Protein AF-A9B3B7-F1 (afdb_monomer_lite)

Organism: Herpetosiphon aurantiacus (strain ATCC 23779 / DSM 785 / 114-95) (NCBI:txid316274)

Sequence (199 aa):
MQYNRIEADLREDAWYFGFYLGNSTLLAFYHDADIFDEDYAEFLLANRHVFAASFAVFSNNCLTPHPSDQSALTRAATWVAQSMLPTVACNYPIEPWELAPASQDRTFNAAFQHFGQALALGTLPTQIIQNHDYFPHVFNGGSFLEQVIMVFVNNLLVDADGLVVNEQAALERATWCLLRWIDRSVVLDPPITPWEINC

Foldseek 3Di:
DDWDAPDPVVLVLLLVLLLCLLQLNLLVLPDPSVVPPDSLLVVCLVVLVLQLQLLLLLLLCVVPPDPVNDHSSSRSSQSSVCVVPVPDDDPDHDDVNSSDADPDPQAPSNLSSVLSNCLSVVNQPCVLLVPPPLNVVSNVPSLQSSQLSLQLRRPFIADPVRGTDPSNVSSNRSSNSSSCVVDVPDDDVVDDDPNSRDD

pLDDT: mean 90.86, std 7.15, range [61.22, 98.06]

Radius of gyration: 16.38 Å; chains: 1; bounding box: 51×26×48 Å

Secondary structure (DSSP, 8-state):
---EEPPHHHHHHHHHHHHHHHTT-GGGGSTTGGG--S-HHHHHHH-HHHHHHHHHHHHHHHHS--TT---HHHHHHHHHHHHH-TTS--SSPPPTTTSSPPSSTTSHHHHHHHHHHHHHHT-S-HHHHTT---GGGTTSSTHHHHHHHHHHHHH-EE-TTS-BS-HHHHHHHHHHHHHHHH-TT---SSPPPHHHH--

InterPro domains:
  IPR056094 Domain of unknown function DUF7677 [PF24725] (107-198)

Structure (mmCIF, N/CA/C/O backbone):
data_AF-A9B3B7-F1
#
_entry.id   AF-A9B3B7-F1
#
loop_
_atom_site.group_PDB
_atom_site.id
_atom_site.type_symbol
_atom_site.label_atom_id
_atom_site.label_alt_id
_atom_site.label_comp_id
_atom_site.label_asym_id
_atom_site.label_entity_id
_atom_site.label_seq_id
_atom_site.pdbx_PDB_ins_code
_atom_site.Cartn_x
_atom_site.Cartn_y
_atom_site.Cartn_z
_atom_site.occupancy
_atom_site.B_iso_or_equiv
_atom_site.auth_seq_id
_atom_site.auth_comp_id
_atom_site.auth_asym_id
_atom_site.auth_atom_id
_atom_site.pdbx_PDB_model_num
ATOM 1 N N . MET A 1 1 ? -28.364 -0.116 6.370 1.00 65.00 1 MET A N 1
ATOM 2 C CA . MET A 1 1 ? -27.521 -0.266 5.170 1.00 65.00 1 MET A CA 1
ATOM 3 C C . MET A 1 1 ? -26.556 -1.399 5.474 1.00 65.00 1 MET A C 1
ATOM 5 O O . MET A 1 1 ? -25.987 -1.383 6.558 1.00 65.00 1 MET A O 1
ATOM 9 N N . GLN A 1 2 ? -26.511 -2.438 4.641 1.00 75.94 2 GLN A N 1
ATOM 10 C CA . GLN A 1 2 ? -25.607 -3.573 4.839 1.00 75.94 2 GLN A CA 1
ATOM 11 C C . GLN A 1 2 ? -24.261 -3.201 4.219 1.00 75.94 2 GLN A C 1
ATOM 13 O O . GLN A 1 2 ? -24.235 -2.778 3.067 1.00 75.94 2 GLN A O 1
ATOM 18 N N . TYR A 1 3 ? -23.187 -3.302 4.995 1.00 86.81 3 TYR A N 1
ATOM 19 C CA . TYR A 1 3 ? -21.828 -3.073 4.514 1.00 86.81 3 TYR A CA 1
ATOM 20 C C . TYR A 1 3 ? -21.129 -4.413 4.348 1.00 86.81 3 TYR A C 1
ATOM 22 O O . TYR A 1 3 ? -21.297 -5.305 5.185 1.00 86.81 3 TYR A O 1
ATOM 30 N N . ASN A 1 4 ? -20.350 -4.534 3.281 1.00 90.50 4 ASN A N 1
ATOM 31 C CA . ASN A 1 4 ? -19.556 -5.717 2.994 1.00 90.50 4 ASN A CA 1
ATOM 32 C C . ASN A 1 4 ? -18.078 -5.437 3.278 1.00 90.50 4 ASN A C 1
ATOM 34 O O . ASN A 1 4 ? -17.653 -4.287 3.392 1.00 90.50 4 ASN A O 1
ATOM 38 N N . ARG A 1 5 ? -17.297 -6.507 3.412 1.00 92.38 5 ARG A N 1
ATOM 39 C CA . ARG A 1 5 ? -15.833 -6.431 3.431 1.00 92.38 5 ARG A CA 1
ATOM 40 C C . ARG A 1 5 ? -15.303 -6.443 2.000 1.00 92.38 5 ARG A C 1
ATOM 42 O O . ARG A 1 5 ? -16.011 -6.875 1.092 1.00 92.38 5 ARG A O 1
ATOM 49 N N . ILE A 1 6 ? -14.053 -6.019 1.835 1.00 93.31 6 ILE A N 1
ATOM 50 C CA . ILE A 1 6 ? -13.297 -6.224 0.594 1.00 93.31 6 ILE A CA 1
ATOM 51 C C . ILE A 1 6 ? -13.262 -7.721 0.246 1.00 93.31 6 ILE A C 1
ATOM 53 O O . ILE A 1 6 ? -13.173 -8.573 1.140 1.00 93.31 6 ILE A O 1
ATOM 57 N N . GLU A 1 7 ? -13.354 -8.025 -1.049 1.00 92.62 7 GLU A N 1
ATOM 58 C CA . GLU A 1 7 ? -13.295 -9.386 -1.590 1.00 92.62 7 GLU A CA 1
ATOM 59 C C . GLU A 1 7 ? -12.048 -10.128 -1.103 1.00 92.62 7 GLU A C 1
ATOM 61 O O . GLU A 1 7 ? -10.980 -9.534 -0.980 1.00 92.62 7 GLU A O 1
ATOM 66 N N . ALA A 1 8 ? -12.183 -11.421 -0.794 1.00 92.19 8 ALA A N 1
ATOM 67 C CA . ALA A 1 8 ? -11.109 -12.199 -0.176 1.00 92.19 8 ALA A CA 1
ATOM 68 C C . ALA A 1 8 ? -9.816 -12.183 -1.005 1.00 92.19 8 ALA A C 1
ATOM 70 O O . ALA A 1 8 ? -8.765 -11.909 -0.435 1.00 92.19 8 ALA A O 1
ATOM 71 N N . ASP A 1 9 ? -9.923 -12.358 -2.320 1.00 92.94 9 ASP A N 1
ATOM 72 C CA . ASP A 1 9 ? -8.783 -12.394 -3.241 1.00 92.94 9 ASP A CA 1
ATOM 73 C C . ASP A 1 9 ? -7.992 -11.073 -3.217 1.00 92.94 9 ASP A C 1
ATOM 75 O O . ASP A 1 9 ? -6.771 -11.078 -3.107 1.00 92.94 9 ASP A O 1
ATOM 79 N N . LEU A 1 10 ? -8.673 -9.919 -3.185 1.00 92.81 10 LEU A N 1
ATOM 80 C CA . LEU A 1 10 ? -8.007 -8.613 -3.064 1.00 92.81 10 LEU A CA 1
ATOM 81 C C . LEU A 1 10 ? -7.320 -8.418 -1.706 1.00 92.81 10 LEU A C 1
ATOM 83 O O . LEU A 1 10 ? -6.298 -7.735 -1.618 1.00 92.81 10 LEU A O 1
ATOM 87 N N . ARG A 1 11 ? -7.880 -8.990 -0.631 1.00 94.62 11 ARG A N 1
ATOM 88 C CA . ARG A 1 11 ? -7.241 -8.962 0.695 1.00 94.62 11 ARG A CA 1
ATOM 89 C C . ARG A 1 11 ? -5.984 -9.831 0.705 1.00 94.62 11 ARG A C 1
ATOM 91 O O . ARG A 1 11 ? -4.979 -9.408 1.270 1.00 94.62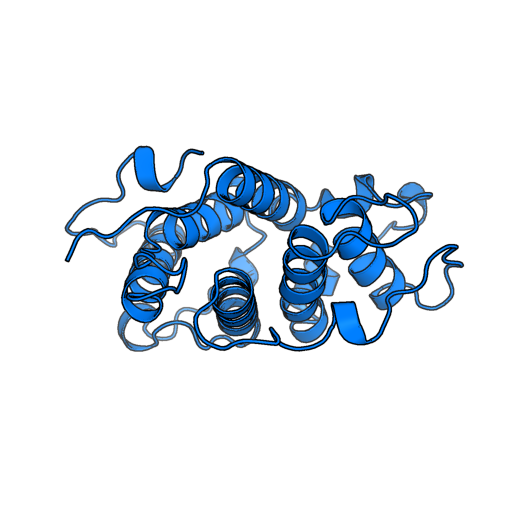 11 ARG A O 1
ATOM 98 N N . GLU A 1 12 ? -6.032 -10.987 0.049 1.00 95.06 12 GLU A N 1
ATOM 99 C CA . GLU A 1 12 ? -4.899 -11.901 -0.113 1.00 95.06 12 GLU A CA 1
ATOM 100 C C . GLU A 1 12 ? -3.784 -11.284 -0.966 1.00 95.06 12 GLU A C 1
ATOM 102 O O . GLU A 1 12 ? -2.619 -11.293 -0.571 1.00 95.06 12 GLU A O 1
ATOM 107 N N . ASP A 1 13 ? -4.129 -10.648 -2.083 1.00 95.38 13 ASP A N 1
ATOM 108 C CA . ASP A 1 13 ? -3.161 -9.941 -2.919 1.00 95.38 13 ASP A CA 1
ATOM 109 C C . ASP A 1 13 ? -2.470 -8.809 -2.142 1.00 95.38 13 ASP A C 1
ATOM 111 O O . ASP A 1 13 ? -1.243 -8.672 -2.177 1.00 95.38 13 ASP A O 1
ATOM 115 N N . ALA A 1 14 ? -3.241 -7.996 -1.408 1.00 95.94 14 ALA A N 1
ATOM 116 C CA . ALA A 1 14 ? -2.695 -6.914 -0.590 1.00 95.94 14 ALA A CA 1
ATOM 117 C C . ALA A 1 14 ? -1.799 -7.440 0.541 1.00 95.94 14 ALA A C 1
ATOM 119 O O . ALA A 1 14 ? -0.777 -6.821 0.858 1.00 95.94 14 ALA A O 1
ATOM 120 N N . TRP A 1 15 ? -2.158 -8.590 1.120 1.00 95.06 15 TRP A N 1
ATOM 121 C CA . TRP A 1 15 ? -1.341 -9.299 2.098 1.00 95.06 15 TRP A CA 1
ATOM 122 C C . TRP A 1 15 ? 0.014 -9.693 1.510 1.00 95.06 15 TRP A C 1
ATOM 124 O O . TRP A 1 15 ? 1.049 -9.298 2.049 1.00 95.06 15 TRP A O 1
ATOM 134 N N . TYR A 1 16 ? 0.020 -10.401 0.373 1.00 95.19 16 TYR A N 1
ATOM 135 C CA . TYR A 1 16 ? 1.249 -10.805 -0.310 1.00 95.19 16 TYR A CA 1
ATOM 136 C C . TYR A 1 16 ? 2.109 -9.600 -0.682 1.00 95.19 16 TYR A C 1
ATOM 138 O O . TYR A 1 16 ? 3.321 -9.615 -0.466 1.00 95.19 16 TYR A O 1
ATOM 146 N N . PHE A 1 17 ? 1.498 -8.530 -1.190 1.00 96.31 17 PHE A N 1
ATOM 147 C CA . PHE A 1 17 ? 2.212 -7.292 -1.482 1.00 96.31 17 PHE A CA 1
ATOM 148 C C . PHE A 1 17 ? 2.889 -6.716 -0.239 1.00 96.31 17 PHE A C 1
ATOM 150 O O . PHE A 1 17 ? 4.087 -6.436 -0.276 1.00 96.31 17 PHE A O 1
ATOM 157 N N . GLY A 1 18 ? 2.160 -6.601 0.874 1.00 94.50 18 GLY A N 1
ATOM 158 C CA . GLY A 1 18 ? 2.710 -6.136 2.143 1.00 94.50 18 GLY A CA 1
ATOM 159 C C . GLY A 1 18 ? 3.832 -7.024 2.676 1.00 94.50 18 GLY A C 1
ATOM 160 O O . GLY A 1 18 ? 4.861 -6.506 3.113 1.00 94.50 18 GLY A O 1
ATOM 161 N N . PHE A 1 19 ? 3.665 -8.345 2.579 1.00 93.19 19 PHE A N 1
ATOM 162 C CA . PHE A 1 19 ? 4.673 -9.332 2.952 1.00 93.19 19 PHE A CA 1
ATOM 163 C C . PHE A 1 19 ? 5.957 -9.144 2.138 1.00 93.19 19 PHE A C 1
ATOM 165 O O . PHE A 1 19 ? 7.025 -8.944 2.717 1.00 93.19 19 PHE A O 1
ATOM 172 N N . TYR A 1 20 ? 5.875 -9.167 0.807 1.00 93.81 20 TYR A N 1
ATOM 173 C CA . TYR A 1 20 ? 7.062 -9.095 -0.045 1.00 93.81 20 TYR A CA 1
ATOM 174 C C . TYR A 1 20 ? 7.738 -7.728 0.018 1.00 93.81 20 TYR A C 1
ATOM 176 O O . TYR A 1 20 ? 8.965 -7.657 0.103 1.00 93.81 20 TYR A O 1
ATOM 184 N N . LEU A 1 21 ? 6.953 -6.646 0.029 1.00 93.56 21 LEU A N 1
ATOM 185 C CA . LEU A 1 21 ? 7.475 -5.293 0.176 1.00 93.56 21 LEU A CA 1
ATOM 186 C C . LEU A 1 21 ? 8.189 -5.136 1.524 1.00 93.56 21 LEU A C 1
ATOM 188 O O . LEU A 1 21 ? 9.352 -4.747 1.538 1.00 93.56 21 LEU A O 1
ATOM 192 N N . GLY A 1 22 ? 7.521 -5.480 2.629 1.00 90.94 22 GLY A N 1
ATOM 193 C CA . GLY A 1 22 ? 8.024 -5.288 3.991 1.00 90.94 22 GLY A CA 1
ATOM 194 C C . GLY A 1 22 ? 9.187 -6.203 4.379 1.00 90.94 22 GLY A C 1
ATOM 195 O O . GLY A 1 22 ? 10.020 -5.801 5.186 1.00 90.94 22 GLY A O 1
ATOM 196 N N . ASN A 1 23 ? 9.274 -7.412 3.813 1.00 89.06 23 ASN A N 1
ATOM 197 C CA . ASN A 1 23 ? 10.374 -8.357 4.064 1.00 89.06 23 ASN A CA 1
ATOM 198 C C . ASN A 1 23 ? 11.585 -8.152 3.143 1.00 89.06 23 ASN A C 1
ATOM 200 O O . ASN A 1 23 ? 12.448 -9.024 3.096 1.00 89.06 23 ASN A O 1
ATOM 204 N N . SER A 1 24 ? 11.652 -7.059 2.381 1.00 89.38 24 SER A N 1
ATOM 205 C CA . SER A 1 24 ? 12.739 -6.829 1.420 1.00 89.38 24 SER A CA 1
ATOM 206 C C . SER A 1 24 ? 12.891 -7.969 0.395 1.00 89.38 24 SER A C 1
ATOM 208 O O . SER A 1 24 ? 13.998 -8.324 0.001 1.00 89.38 24 SER A O 1
ATOM 210 N N . THR A 1 25 ? 11.781 -8.571 -0.050 1.00 90.75 25 THR A N 1
ATOM 211 C CA . THR A 1 25 ? 11.776 -9.712 -0.991 1.00 90.75 25 THR A CA 1
ATOM 212 C C . THR A 1 25 ? 10.968 -9.466 -2.266 1.00 90.75 25 THR A C 1
ATOM 214 O O . THR A 1 25 ? 10.888 -10.347 -3.118 1.00 90.75 25 THR A O 1
ATOM 217 N N . LEU A 1 26 ? 10.414 -8.266 -2.465 1.00 92.44 26 LEU A N 1
ATOM 218 C CA . LEU A 1 26 ? 9.635 -7.918 -3.659 1.00 92.44 26 LEU A CA 1
ATOM 219 C C . LEU A 1 26 ? 10.443 -8.062 -4.956 1.00 92.44 26 LEU A C 1
ATOM 221 O O . LEU A 1 26 ? 9.911 -8.523 -5.963 1.00 92.44 26 LEU A O 1
ATOM 225 N N . LEU A 1 27 ? 11.735 -7.728 -4.939 1.00 91.44 27 LEU A N 1
ATOM 226 C CA . LEU A 1 27 ? 12.587 -7.863 -6.123 1.00 91.44 27 LEU A CA 1
ATOM 227 C C . LEU A 1 27 ? 12.863 -9.318 -6.527 1.00 91.44 27 LEU A C 1
ATOM 229 O O . LEU A 1 27 ? 13.303 -9.538 -7.648 1.00 91.44 27 LEU A O 1
ATOM 233 N N . ALA A 1 28 ? 12.507 -10.319 -5.708 1.00 87.69 28 ALA A N 1
ATOM 234 C CA . ALA A 1 28 ? 12.557 -11.726 -6.119 1.00 87.69 28 ALA A CA 1
ATOM 235 C C . ALA A 1 28 ? 11.621 -12.040 -7.306 1.00 87.69 28 ALA A C 1
ATOM 237 O O . ALA A 1 28 ? 11.792 -13.053 -7.980 1.00 87.69 28 ALA A O 1
ATOM 238 N N . PHE A 1 29 ? 10.644 -11.168 -7.581 1.00 84.19 29 PHE A N 1
ATOM 239 C CA . PHE A 1 29 ? 9.765 -11.259 -8.750 1.00 84.19 29 PHE A CA 1
ATOM 240 C C . PHE A 1 29 ? 10.323 -10.569 -9.999 1.00 84.19 29 PHE A C 1
ATOM 242 O O . PHE A 1 29 ? 9.678 -10.606 -11.049 1.00 84.19 29 PHE A O 1
ATOM 249 N N . TYR A 1 30 ? 11.485 -9.921 -9.902 1.00 82.44 30 TYR A N 1
ATOM 250 C CA . TYR A 1 30 ? 12.143 -9.294 -11.036 1.00 82.44 30 TYR A CA 1
ATOM 251 C C . TYR A 1 30 ? 13.045 -10.298 -11.761 1.00 82.44 30 TYR A C 1
ATOM 253 O O . TYR A 1 30 ? 13.826 -11.024 -11.144 1.00 82.44 30 TYR A O 1
ATOM 261 N N . HIS A 1 31 ? 12.937 -10.337 -13.090 1.00 71.56 31 HIS A N 1
ATOM 262 C CA . HIS A 1 31 ? 13.828 -11.125 -13.935 1.00 71.56 31 HIS A CA 1
ATOM 263 C C . HIS A 1 31 ? 15.217 -10.484 -13.840 1.00 71.56 31 HIS A C 1
ATOM 265 O O . HIS A 1 31 ? 15.387 -9.383 -14.342 1.00 71.56 31 HIS A O 1
ATOM 271 N N . ASP A 1 32 ? 16.163 -11.147 -13.171 1.00 76.69 32 ASP A N 1
ATOM 272 C CA . ASP A 1 32 ? 17.518 -10.663 -12.832 1.00 76.69 32 ASP A CA 1
ATOM 273 C C . ASP A 1 32 ? 17.647 -9.992 -11.450 1.00 76.69 32 ASP A C 1
ATOM 275 O O . ASP A 1 32 ? 18.441 -9.076 -11.273 1.00 76.69 32 ASP A O 1
ATOM 279 N N . ALA A 1 33 ? 16.910 -10.467 -10.438 1.00 75.50 33 ALA A N 1
ATOM 280 C CA . ALA A 1 33 ? 17.030 -10.002 -9.048 1.00 75.50 33 ALA A CA 1
ATOM 281 C C . ALA A 1 33 ? 18.481 -9.949 -8.509 1.00 75.50 33 ALA A C 1
ATOM 283 O O . ALA A 1 33 ? 18.801 -9.077 -7.706 1.00 75.50 33 ALA A O 1
ATOM 284 N N . ASP A 1 34 ? 19.365 -10.830 -8.992 1.00 79.12 34 ASP A N 1
ATOM 285 C CA . ASP A 1 34 ? 20.774 -10.918 -8.580 1.00 79.12 34 ASP A CA 1
ATOM 286 C C . ASP A 1 34 ? 21.610 -9.671 -8.930 1.00 79.12 34 ASP A C 1
ATOM 288 O O . ASP A 1 34 ? 22.723 -9.528 -8.436 1.00 79.12 34 ASP A O 1
ATOM 292 N N . ILE A 1 35 ? 21.115 -8.768 -9.788 1.00 80.62 35 ILE A N 1
ATOM 293 C CA . ILE A 1 35 ? 21.820 -7.514 -10.116 1.00 80.62 35 ILE A CA 1
ATOM 294 C C . ILE A 1 35 ? 21.670 -6.449 -9.024 1.00 80.62 35 ILE A C 1
ATOM 296 O O . ILE A 1 35 ? 22.376 -5.440 -9.046 1.00 80.62 35 ILE A O 1
ATOM 300 N N . PHE A 1 36 ? 20.724 -6.640 -8.103 1.00 79.75 36 PHE A N 1
ATOM 301 C CA . PHE A 1 36 ? 20.484 -5.731 -6.99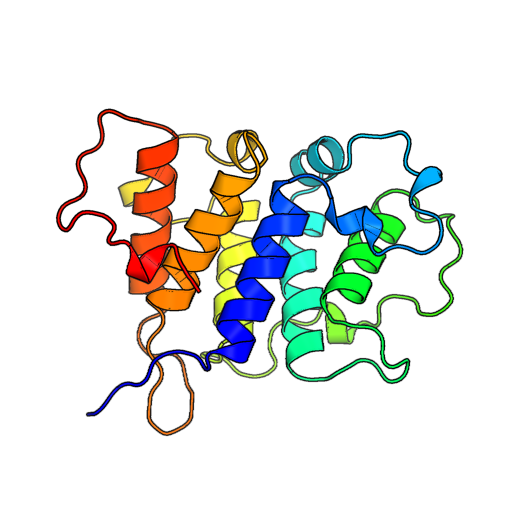3 1.00 79.75 36 PHE A CA 1
ATOM 302 C C . PHE A 1 36 ? 21.313 -6.192 -5.791 1.00 79.75 36 PHE A C 1
ATOM 304 O O . PHE A 1 36 ? 20.837 -6.927 -4.933 1.00 79.75 36 PHE A O 1
ATOM 311 N N . ASP A 1 37 ? 22.567 -5.738 -5.742 1.00 61.22 37 ASP A N 1
ATOM 312 C CA . ASP A 1 37 ? 23.462 -5.920 -4.586 1.00 61.22 37 ASP A CA 1
ATOM 313 C C . ASP A 1 37 ? 23.073 -5.018 -3.391 1.00 61.22 37 ASP A C 1
ATOM 315 O O . ASP A 1 37 ? 23.553 -5.213 -2.272 1.00 61.22 37 ASP A O 1
ATOM 319 N N . GLU A 1 38 ? 22.232 -4.004 -3.625 1.00 64.81 38 GLU A N 1
ATOM 320 C CA . GLU A 1 38 ? 21.789 -3.031 -2.623 1.00 64.81 38 GLU A CA 1
ATOM 321 C C . GLU A 1 38 ? 20.510 -3.481 -1.907 1.00 64.81 38 GLU A C 1
ATOM 323 O O . GLU A 1 38 ? 19.587 -4.023 -2.520 1.00 64.81 38 GLU A O 1
ATOM 328 N N . ASP A 1 39 ? 20.417 -3.182 -0.608 1.00 80.62 39 ASP A N 1
ATOM 329 C CA . ASP A 1 39 ? 19.175 -3.348 0.143 1.00 80.62 39 ASP A CA 1
ATOM 330 C C . ASP A 1 39 ? 18.135 -2.347 -0.377 1.00 80.62 39 ASP A C 1
ATOM 332 O O . ASP A 1 39 ? 18.159 -1.153 -0.057 1.00 80.62 39 ASP A O 1
ATOM 336 N N . TYR A 1 40 ? 17.199 -2.824 -1.202 1.00 88.19 40 TYR A N 1
ATOM 337 C CA . TYR A 1 40 ? 16.175 -1.948 -1.758 1.00 88.19 40 TYR A CA 1
ATOM 338 C C . TYR A 1 40 ? 15.284 -1.321 -0.676 1.00 88.19 40 TYR A C 1
ATOM 340 O O . TYR A 1 40 ? 14.644 -0.306 -0.952 1.00 88.19 40 TYR A O 1
ATOM 348 N N . ALA A 1 41 ? 15.238 -1.858 0.551 1.00 90.00 41 ALA A N 1
ATOM 349 C CA . ALA A 1 41 ? 14.543 -1.189 1.645 1.00 90.00 41 ALA A CA 1
ATOM 350 C C . ALA A 1 41 ? 15.211 0.140 2.006 1.00 90.00 41 ALA A C 1
ATOM 352 O O . ALA A 1 41 ? 14.504 1.135 2.164 1.00 90.00 41 ALA A O 1
ATOM 353 N N . GLU A 1 42 ? 16.546 0.211 2.059 1.00 91.31 42 GLU A N 1
ATOM 354 C CA . GLU A 1 42 ? 17.257 1.483 2.258 1.00 91.31 42 GLU A CA 1
ATOM 355 C C . GLU A 1 42 ? 16.951 2.461 1.121 1.00 91.31 42 GLU A C 1
ATOM 357 O O . GLU A 1 42 ? 16.653 3.637 1.362 1.00 91.31 42 GLU A O 1
ATOM 362 N N . PHE A 1 43 ? 16.928 1.962 -0.118 1.00 93.31 43 PHE A N 1
ATOM 363 C CA . PHE A 1 43 ? 16.531 2.763 -1.270 1.00 93.31 43 PHE A CA 1
ATOM 364 C C . PHE A 1 43 ? 15.099 3.299 -1.132 1.00 93.31 43 PHE A C 1
ATOM 366 O O . PHE A 1 43 ? 14.875 4.492 -1.339 1.00 93.31 43 PHE A O 1
ATOM 373 N N . LEU A 1 44 ? 14.125 2.466 -0.759 1.00 94.31 44 LEU A N 1
ATOM 374 C CA . LEU A 1 44 ? 12.731 2.883 -0.580 1.00 94.31 44 LEU A CA 1
ATOM 375 C C . LEU A 1 44 ? 12.554 3.844 0.601 1.00 94.31 44 LEU A C 1
ATOM 377 O O . LEU A 1 44 ? 11.747 4.774 0.513 1.00 94.31 44 LEU A O 1
ATOM 381 N N . LEU A 1 45 ? 13.332 3.675 1.674 1.00 92.44 45 LEU A N 1
ATOM 382 C CA . LEU A 1 45 ? 13.373 4.606 2.801 1.00 92.44 45 LEU A CA 1
ATOM 383 C C . LEU A 1 45 ? 13.870 5.993 2.371 1.00 92.44 45 LEU A C 1
ATOM 385 O O . LEU A 1 45 ? 13.299 7.011 2.776 1.00 92.44 45 LEU A O 1
ATOM 389 N N . ALA A 1 46 ? 14.893 6.039 1.514 1.00 94.31 46 ALA A N 1
ATOM 390 C CA . ALA A 1 46 ? 15.416 7.274 0.933 1.00 94.31 46 ALA A CA 1
ATOM 391 C C . ALA A 1 46 ? 14.495 7.862 -0.156 1.00 94.31 46 ALA A C 1
ATOM 393 O O . ALA A 1 46 ? 14.458 9.078 -0.351 1.00 94.31 46 ALA A O 1
ATOM 394 N N . ASN A 1 47 ? 13.707 7.021 -0.835 1.00 95.94 47 ASN A N 1
ATOM 395 C CA . ASN A 1 47 ? 12.878 7.382 -1.985 1.00 95.94 47 ASN A CA 1
ATOM 396 C C . ASN A 1 47 ? 11.387 7.124 -1.723 1.00 95.94 47 ASN A C 1
ATOM 398 O O . ASN A 1 47 ? 10.726 6.357 -2.423 1.00 95.94 47 ASN A O 1
ATOM 402 N N . ARG A 1 48 ? 10.825 7.850 -0.748 1.00 95.44 48 ARG A N 1
ATOM 403 C CA . ARG A 1 48 ? 9.403 7.784 -0.340 1.00 95.44 48 ARG A CA 1
ATOM 404 C C . ARG A 1 48 ? 8.406 7.845 -1.503 1.00 95.44 48 ARG A C 1
ATOM 406 O O . ARG A 1 48 ? 7.366 7.198 -1.457 1.00 95.44 48 ARG A O 1
ATOM 413 N N . HIS A 1 49 ? 8.712 8.599 -2.556 1.00 96.25 49 HIS A N 1
ATOM 414 C CA . HIS A 1 49 ? 7.858 8.677 -3.743 1.00 96.25 49 HIS A CA 1
ATOM 415 C C . HIS A 1 49 ? 7.811 7.353 -4.526 1.00 96.25 49 HIS A C 1
ATOM 417 O O . HIS A 1 49 ? 6.742 6.983 -5.003 1.00 96.25 49 HIS A O 1
ATOM 423 N N . VAL A 1 50 ? 8.922 6.607 -4.608 1.00 97.06 50 VAL A N 1
ATOM 424 C CA . VAL A 1 50 ? 8.957 5.264 -5.212 1.00 97.06 50 VAL A CA 1
ATOM 425 C C . VAL A 1 50 ? 8.152 4.290 -4.360 1.00 97.06 50 VAL A C 1
ATOM 427 O O . VAL A 1 50 ? 7.338 3.545 -4.906 1.00 97.06 50 VAL A O 1
ATOM 430 N N . PHE A 1 51 ? 8.317 4.349 -3.032 1.00 96.75 51 PHE A N 1
ATOM 431 C CA . PHE A 1 51 ? 7.518 3.559 -2.092 1.00 96.75 51 PHE A CA 1
ATOM 432 C C . PHE A 1 51 ? 6.020 3.814 -2.297 1.00 96.75 51 PHE A C 1
ATOM 434 O O . PHE A 1 51 ? 5.274 2.871 -2.542 1.00 96.75 51 PHE A O 1
ATOM 441 N N . ALA A 1 52 ? 5.581 5.076 -2.285 1.00 97.00 52 ALA A N 1
ATOM 442 C CA . ALA A 1 52 ? 4.179 5.431 -2.504 1.00 97.00 52 ALA A CA 1
ATOM 443 C C . ALA A 1 52 ? 3.661 4.945 -3.868 1.00 97.00 52 ALA A C 1
ATOM 445 O O . ALA A 1 52 ? 2.590 4.349 -3.953 1.00 97.00 52 ALA A O 1
ATOM 446 N N . ALA A 1 53 ? 4.433 5.161 -4.936 1.00 97.62 53 ALA A N 1
ATOM 447 C CA . ALA A 1 53 ? 4.057 4.761 -6.287 1.00 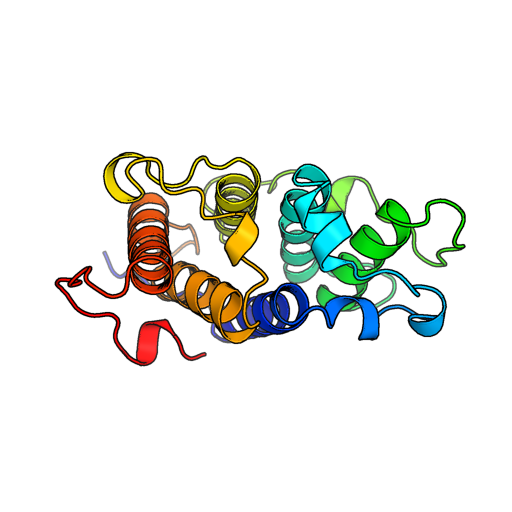97.62 53 ALA A CA 1
ATOM 448 C C . ALA A 1 53 ? 3.962 3.235 -6.461 1.00 97.62 53 ALA A C 1
ATOM 450 O O . ALA A 1 53 ? 3.172 2.774 -7.280 1.00 97.62 53 ALA A O 1
ATOM 451 N N . SER A 1 54 ? 4.673 2.438 -5.652 1.00 97.50 54 SER A N 1
ATOM 452 C CA . SER A 1 54 ? 4.541 0.975 -5.685 1.00 97.50 54 SER A CA 1
ATOM 453 C C . SER A 1 54 ? 3.124 0.500 -5.330 1.00 97.50 54 SER A C 1
ATOM 455 O O . SER A 1 54 ? 2.639 -0.451 -5.938 1.00 97.50 54 SER A O 1
ATOM 457 N N . PHE A 1 55 ? 2.414 1.209 -4.439 1.00 97.88 55 PHE A N 1
ATOM 458 C CA . PHE A 1 55 ? 1.007 0.931 -4.122 1.00 97.88 55 PHE A CA 1
ATOM 459 C C . PHE A 1 55 ? 0.088 1.248 -5.307 1.00 97.88 55 PHE A C 1
ATOM 461 O O . PHE A 1 55 ? -0.883 0.526 -5.540 1.00 97.88 55 PHE A O 1
ATOM 468 N N . ALA A 1 56 ? 0.385 2.306 -6.070 1.00 97.25 56 ALA A N 1
ATOM 469 C CA . ALA A 1 56 ? -0.362 2.646 -7.281 1.00 97.25 56 ALA A CA 1
ATOM 470 C C . ALA A 1 56 ? -0.180 1.578 -8.357 1.00 97.25 56 ALA A C 1
ATOM 472 O O . ALA A 1 56 ? -1.170 1.000 -8.801 1.00 97.25 56 ALA A O 1
ATOM 473 N N . VAL A 1 57 ? 1.072 1.232 -8.669 1.00 97.56 57 VAL A N 1
ATOM 474 C CA . VAL A 1 57 ? 1.394 0.199 -9.662 1.00 97.56 57 VAL A CA 1
ATOM 475 C C . VAL A 1 57 ? 0.742 -1.125 -9.288 1.00 97.56 57 VAL A C 1
ATOM 477 O O . VAL A 1 57 ? 0.064 -1.724 -10.119 1.00 97.56 57 VAL A O 1
ATOM 480 N N . PHE A 1 58 ? 0.883 -1.557 -8.035 1.00 97.75 58 PHE A N 1
ATOM 481 C CA . PHE A 1 58 ? 0.257 -2.781 -7.550 1.00 97.75 58 PHE A CA 1
ATOM 482 C C . PHE A 1 58 ? -1.274 -2.744 -7.701 1.00 97.75 58 PHE A C 1
ATOM 484 O O . PHE A 1 58 ? -1.853 -3.567 -8.405 1.00 97.75 58 PHE A O 1
ATOM 491 N N . SER A 1 59 ? -1.939 -1.759 -7.091 1.00 96.06 59 SER A N 1
ATOM 492 C CA . SER A 1 59 ? -3.408 -1.724 -7.038 1.00 96.06 59 SER A CA 1
ATOM 493 C C . SER A 1 59 ? -4.067 -1.517 -8.403 1.00 96.06 59 SER A C 1
ATOM 495 O O . SER A 1 59 ? -5.120 -2.098 -8.667 1.00 96.06 59 SER A O 1
ATOM 497 N N . ASN A 1 60 ? -3.452 -0.731 -9.291 1.00 95.50 60 ASN A N 1
ATOM 498 C CA . ASN A 1 60 ? -3.951 -0.544 -10.650 1.00 95.50 60 ASN A CA 1
ATOM 499 C C . ASN A 1 60 ? -3.849 -1.842 -11.463 1.00 95.50 60 ASN A C 1
ATOM 501 O O . ASN A 1 60 ? -4.772 -2.149 -12.215 1.00 95.50 60 ASN A O 1
ATOM 505 N N . ASN A 1 61 ? -2.795 -2.641 -11.262 1.00 95.50 61 ASN A N 1
ATOM 506 C CA . ASN A 1 61 ? -2.635 -3.930 -11.938 1.00 95.50 61 ASN A CA 1
ATOM 507 C C . ASN A 1 61 ? -3.504 -5.056 -11.361 1.00 95.50 61 ASN A C 1
ATOM 509 O O . ASN A 1 61 ? -3.837 -5.981 -12.096 1.00 95.50 61 ASN A O 1
ATOM 513 N N . CYS A 1 62 ? -3.915 -4.984 -10.090 1.00 93.06 62 CYS A N 1
ATOM 514 C CA . CYS A 1 62 ? -4.957 -5.877 -9.567 1.00 93.06 62 CYS A CA 1
ATOM 515 C C . CYS A 1 62 ? -6.301 -5.644 -10.277 1.00 93.06 62 CYS A C 1
ATOM 517 O O . CYS A 1 62 ? -7.039 -6.589 -10.536 1.00 93.06 62 CYS A O 1
ATOM 519 N N . LEU A 1 63 ? -6.624 -4.385 -10.604 1.00 89.94 63 LEU A N 1
ATOM 520 C CA . LEU A 1 63 ? -7.887 -4.025 -11.255 1.00 89.94 63 LEU A CA 1
ATOM 521 C C . LEU A 1 63 ? -7.852 -4.218 -12.775 1.00 89.94 63 LEU A C 1
ATOM 523 O O . LEU A 1 63 ? -8.830 -4.647 -13.382 1.00 89.94 63 LEU A O 1
ATOM 527 N N . THR A 1 64 ? -6.752 -3.821 -13.406 1.00 91.00 64 THR A N 1
ATOM 528 C CA . THR A 1 64 ? -6.546 -3.902 -14.853 1.00 91.00 64 THR A CA 1
ATOM 529 C C . THR A 1 64 ? -5.218 -4.608 -15.097 1.00 91.00 64 THR A C 1
ATOM 531 O O . THR A 1 64 ? -4.178 -3.951 -15.098 1.00 91.00 64 THR A O 1
ATOM 534 N N . PRO A 1 65 ? -5.232 -5.940 -15.277 1.00 90.38 65 PRO A N 1
ATOM 535 C CA . PRO A 1 65 ? -4.015 -6.699 -15.522 1.00 90.38 65 PRO A CA 1
ATOM 536 C C . PRO A 1 65 ? -3.268 -6.182 -16.753 1.00 90.38 65 PRO A C 1
ATOM 538 O O . PRO A 1 65 ? -3.872 -5.918 -17.797 1.00 90.38 65 PRO A O 1
ATOM 541 N N . HIS A 1 66 ? -1.946 -6.053 -16.636 1.00 90.25 66 HIS A N 1
ATOM 542 C CA . HIS A 1 66 ? -1.101 -5.655 -17.754 1.00 90.25 66 HIS A CA 1
ATOM 543 C C . HIS A 1 66 ? -1.203 -6.684 -18.907 1.00 90.25 66 HIS A C 1
ATOM 545 O O . HIS A 1 66 ? -1.202 -7.889 -18.643 1.00 90.25 66 HIS A O 1
ATOM 551 N N . PRO A 1 67 ? -1.197 -6.269 -20.192 1.00 86.75 67 PRO A N 1
ATOM 552 C CA . PRO A 1 67 ? -1.362 -7.175 -21.342 1.00 86.75 67 PRO A CA 1
ATOM 553 C C . PRO A 1 67 ? -0.306 -8.281 -21.504 1.00 86.75 67 PRO A C 1
ATOM 555 O O . PRO A 1 67 ? -0.443 -9.141 -22.369 1.00 86.75 67 PRO A O 1
ATOM 558 N N . SER A 1 68 ? 0.779 -8.231 -20.731 1.00 83.81 68 SER A N 1
ATOM 559 C CA . SER A 1 68 ? 1.844 -9.242 -20.730 1.00 83.81 68 SER A CA 1
ATOM 560 C C . SER A 1 68 ? 1.587 -10.407 -19.768 1.00 83.81 68 SER A C 1
ATOM 562 O O . SER A 1 68 ? 2.490 -11.219 -19.571 1.00 83.81 68 SER A O 1
ATOM 564 N N . ASP A 1 69 ? 0.403 -10.465 -19.146 1.00 80.44 69 ASP A N 1
ATOM 565 C CA . ASP A 1 69 ? 0.018 -11.432 -18.106 1.00 80.44 69 ASP A CA 1
ATOM 566 C C . ASP A 1 69 ? 0.949 -11.433 -16.875 1.00 80.44 69 ASP A C 1
ATOM 568 O O . ASP A 1 69 ? 0.998 -12.389 -16.099 1.00 80.44 69 ASP A O 1
ATOM 572 N N . GLN A 1 70 ? 1.705 -10.351 -16.661 1.00 88.00 70 GLN A N 1
ATOM 573 C CA . GLN A 1 70 ? 2.483 -10.173 -15.438 1.00 88.00 70 GLN A CA 1
ATOM 574 C C . GLN A 1 70 ? 1.562 -9.876 -14.253 1.00 88.00 70 GLN A C 1
ATOM 576 O O . GLN A 1 70 ? 0.654 -9.051 -14.350 1.00 88.00 70 GLN A O 1
ATOM 581 N N . SER A 1 71 ? 1.835 -10.509 -13.110 1.00 94.12 71 SER A N 1
ATOM 582 C CA . SER A 1 71 ? 1.090 -10.252 -11.876 1.00 94.12 71 SER A CA 1
ATOM 583 C C . SER A 1 71 ? 1.332 -8.831 -11.361 1.00 94.12 71 SER A C 1
ATOM 585 O O . SER A 1 71 ? 2.389 -8.238 -11.597 1.00 94.12 71 SER A O 1
ATOM 587 N N . ALA A 1 72 ? 0.390 -8.305 -10.576 1.00 95.69 72 ALA A N 1
ATOM 588 C CA . ALA A 1 72 ? 0.532 -7.005 -9.920 1.00 95.69 72 ALA A CA 1
ATOM 589 C C . ALA A 1 72 ? 1.810 -6.900 -9.063 1.00 95.69 72 ALA A C 1
ATOM 591 O O . ALA A 1 72 ? 2.458 -5.852 -9.044 1.00 95.69 72 ALA A O 1
ATOM 592 N N . LEU A 1 73 ? 2.226 -7.999 -8.417 1.00 95.38 73 LEU A N 1
ATOM 593 C CA . LEU A 1 73 ? 3.488 -8.084 -7.673 1.00 95.38 73 LEU A CA 1
ATOM 594 C C . LEU A 1 73 ? 4.705 -7.900 -8.585 1.00 95.38 73 LEU A C 1
ATOM 596 O O . LEU A 1 73 ? 5.584 -7.096 -8.281 1.00 95.38 73 LEU A O 1
ATOM 600 N N . THR A 1 74 ? 4.745 -8.594 -9.726 1.00 95.19 74 THR A N 1
ATOM 601 C CA . THR A 1 74 ? 5.829 -8.453 -10.709 1.00 95.19 74 THR A CA 1
ATOM 602 C C . THR A 1 74 ? 5.894 -7.034 -11.274 1.00 95.19 74 THR A C 1
ATOM 604 O O . THR A 1 74 ? 6.988 -6.502 -11.478 1.00 95.19 74 THR A O 1
ATOM 607 N N . ARG A 1 75 ? 4.746 -6.384 -11.491 1.00 96.81 75 ARG A N 1
ATOM 608 C CA . ARG A 1 75 ? 4.695 -4.982 -11.932 1.00 96.81 75 ARG A CA 1
ATOM 609 C C . ARG A 1 75 ? 5.232 -4.032 -10.863 1.00 96.81 75 ARG A C 1
ATOM 611 O O . ARG A 1 75 ? 6.103 -3.218 -11.160 1.00 96.81 75 ARG A O 1
ATOM 618 N N . ALA A 1 76 ? 4.816 -4.186 -9.607 1.00 97.00 76 ALA A N 1
ATOM 619 C CA . ALA A 1 76 ? 5.354 -3.390 -8.503 1.00 97.00 76 ALA A CA 1
ATOM 620 C C . ALA A 1 76 ? 6.870 -3.596 -8.316 1.00 97.00 76 ALA A C 1
ATOM 622 O O . ALA A 1 76 ? 7.603 -2.622 -8.140 1.00 97.00 76 ALA A O 1
ATOM 623 N N . ALA A 1 77 ? 7.359 -4.836 -8.429 1.00 95.12 77 ALA A N 1
ATOM 624 C CA . ALA A 1 77 ? 8.789 -5.147 -8.408 1.00 95.12 77 ALA A CA 1
ATOM 625 C C . ALA A 1 77 ? 9.538 -4.469 -9.564 1.00 95.12 77 ALA A C 1
ATOM 627 O O . ALA A 1 77 ? 10.594 -3.878 -9.356 1.00 95.12 77 ALA A O 1
ATOM 628 N N . THR A 1 78 ? 8.958 -4.489 -10.768 1.00 94.88 78 THR A N 1
ATOM 629 C CA . THR A 1 78 ? 9.502 -3.810 -11.953 1.00 94.88 78 THR A CA 1
ATOM 630 C C . THR A 1 78 ? 9.641 -2.307 -11.723 1.00 94.88 78 THR A C 1
ATOM 632 O O . THR A 1 78 ? 10.682 -1.740 -12.043 1.00 94.88 78 THR A O 1
ATOM 635 N N . TRP A 1 79 ? 8.640 -1.662 -11.120 1.00 96.19 79 TRP A N 1
ATOM 636 C CA . TRP A 1 79 ? 8.705 -0.240 -10.782 1.00 96.19 79 TRP A CA 1
ATOM 637 C C . TRP A 1 79 ? 9.855 0.085 -9.823 1.00 96.19 79 TRP A C 1
ATOM 639 O O . TRP A 1 79 ? 10.618 1.024 -10.069 1.00 96.19 79 TRP A O 1
ATOM 649 N N . VAL A 1 80 ? 10.011 -0.702 -8.755 1.00 95.31 80 VAL A N 1
ATOM 650 C CA . VAL A 1 80 ? 11.104 -0.508 -7.790 1.00 95.31 80 VAL A CA 1
ATOM 651 C C . VAL A 1 80 ? 12.459 -0.724 -8.469 1.00 95.31 80 VAL A C 1
ATOM 653 O O . VAL A 1 80 ? 13.324 0.144 -8.382 1.00 95.31 80 VAL A O 1
ATOM 656 N N . ALA A 1 81 ? 12.609 -1.813 -9.226 1.00 93.50 81 ALA A N 1
ATOM 657 C CA . ALA A 1 81 ? 13.817 -2.145 -9.978 1.00 93.50 81 ALA A CA 1
ATOM 658 C C . ALA A 1 81 ? 14.240 -1.026 -10.947 1.00 93.50 81 ALA A C 1
ATOM 660 O O . ALA A 1 81 ? 15.380 -0.563 -10.905 1.00 93.50 81 ALA A O 1
ATOM 661 N N . GLN A 1 82 ? 13.314 -0.544 -11.785 1.00 93.12 82 GLN A N 1
ATOM 662 C CA . GLN A 1 82 ? 13.582 0.536 -12.743 1.00 93.12 82 GLN A CA 1
ATOM 663 C C . GLN A 1 82 ? 13.889 1.873 -12.061 1.00 93.12 82 GLN A C 1
ATOM 665 O O . GLN A 1 82 ? 14.616 2.692 -12.621 1.00 93.12 82 GLN A O 1
ATOM 670 N N . SER A 1 83 ? 13.349 2.104 -10.863 1.00 94.75 83 SER A N 1
ATOM 671 C CA . SER A 1 83 ? 13.640 3.311 -10.085 1.00 94.75 83 SER A CA 1
ATOM 672 C C . SER A 1 83 ? 15.035 3.264 -9.454 1.00 94.75 83 SER A C 1
ATOM 674 O O . SER A 1 83 ? 15.708 4.291 -9.398 1.00 94.75 83 SER A O 1
ATOM 676 N N . MET A 1 84 ? 15.472 2.088 -8.993 1.00 93.06 84 MET A N 1
ATOM 677 C CA . MET A 1 84 ? 16.806 1.876 -8.418 1.00 93.06 84 MET A CA 1
ATOM 678 C C . MET A 1 84 ? 17.903 1.924 -9.472 1.00 93.06 84 MET A C 1
ATOM 680 O O . MET A 1 84 ? 18.905 2.617 -9.308 1.00 93.06 84 MET A O 1
ATOM 684 N N . LEU A 1 85 ? 17.706 1.194 -10.568 1.00 90.88 85 LEU A N 1
ATOM 685 C CA . LEU A 1 85 ? 18.677 1.069 -11.644 1.00 90.88 85 LEU A CA 1
ATOM 686 C C . LEU A 1 85 ? 18.001 1.391 -12.985 1.00 90.88 85 LEU A C 1
ATOM 688 O O . LEU A 1 85 ? 17.650 0.481 -13.740 1.00 90.88 85 LEU A O 1
ATOM 692 N N . PRO A 1 86 ? 17.861 2.685 -13.340 1.00 89.44 86 PRO A N 1
ATOM 693 C CA . PRO A 1 86 ? 17.197 3.110 -14.579 1.00 89.44 86 PRO A CA 1
ATOM 694 C C . PRO A 1 86 ? 17.840 2.585 -15.869 1.00 89.44 86 PRO A C 1
ATOM 696 O O . PRO A 1 86 ? 17.252 2.674 -16.944 1.00 89.44 86 PRO A O 1
ATOM 699 N N . THR A 1 87 ? 19.069 2.075 -15.783 1.00 86.75 87 THR A 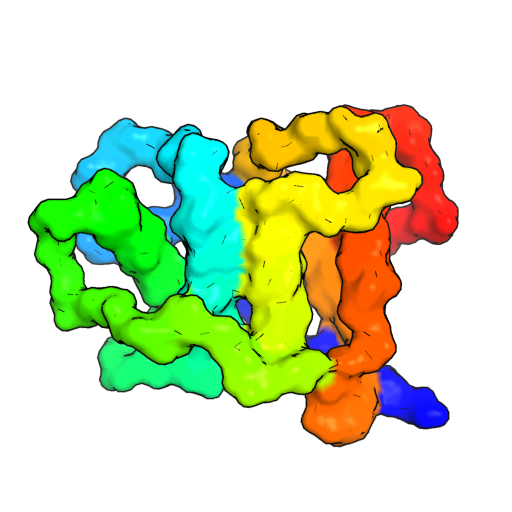N 1
ATOM 700 C CA . THR A 1 87 ? 19.817 1.490 -16.900 1.00 86.75 87 THR A CA 1
ATOM 701 C C . THR A 1 87 ? 19.460 0.031 -17.174 1.00 86.75 87 THR A C 1
ATOM 703 O O . THR A 1 87 ? 19.853 -0.487 -18.221 1.00 86.75 87 THR A O 1
ATOM 706 N N . VAL A 1 88 ? 18.740 -0.644 -16.273 1.00 82.62 88 VAL A N 1
ATOM 707 C CA . VAL A 1 88 ? 18.340 -2.041 -16.460 1.00 82.62 88 VAL A CA 1
ATOM 708 C C . VAL A 1 88 ? 17.248 -2.119 -17.524 1.00 82.62 88 VAL A C 1
ATOM 710 O O . VAL A 1 88 ? 16.229 -1.426 -17.467 1.00 82.62 88 VAL A O 1
ATOM 713 N N . ALA A 1 89 ? 17.473 -2.970 -18.524 1.00 82.75 89 ALA A N 1
ATOM 714 C CA . ALA A 1 89 ? 16.509 -3.195 -19.587 1.00 82.75 89 ALA A CA 1
ATOM 715 C C . ALA A 1 89 ? 15.249 -3.866 -19.025 1.00 82.75 89 ALA A C 1
ATOM 717 O O . ALA A 1 89 ? 15.327 -4.862 -18.315 1.00 82.75 89 ALA A O 1
ATOM 718 N N . CYS A 1 90 ? 14.077 -3.347 -19.386 1.00 82.75 90 CYS A N 1
ATOM 719 C CA . CYS A 1 90 ? 12.804 -3.941 -19.007 1.00 82.75 90 CYS A CA 1
ATOM 720 C C . CYS A 1 90 ? 11.988 -4.256 -20.256 1.00 82.75 90 CYS A C 1
ATOM 722 O O . CYS A 1 90 ? 11.693 -3.366 -21.053 1.00 82.75 90 CYS A O 1
ATOM 724 N N . ASN A 1 91 ? 11.600 -5.523 -20.404 1.00 84.50 91 ASN A N 1
ATOM 725 C CA . ASN A 1 91 ? 10.780 -5.977 -21.529 1.00 84.50 91 ASN A CA 1
ATOM 726 C C . ASN A 1 91 ? 9.384 -5.334 -21.535 1.00 84.50 91 ASN A C 1
ATOM 728 O O . ASN A 1 91 ? 8.776 -5.196 -22.593 1.00 84.50 91 ASN A O 1
ATOM 732 N N . TYR A 1 92 ? 8.898 -4.929 -20.361 1.00 90.19 92 TYR A N 1
ATOM 733 C CA . TYR A 1 92 ? 7.590 -4.318 -20.165 1.00 90.19 92 TYR A CA 1
ATOM 734 C C . TYR A 1 92 ? 7.755 -3.103 -19.245 1.00 90.19 92 TYR A C 1
ATOM 736 O O . TYR A 1 92 ? 7.595 -3.246 -18.032 1.00 90.19 92 TYR A O 1
ATOM 744 N N . PRO A 1 93 ? 8.146 -1.928 -19.769 1.00 91.94 93 PRO A N 1
ATOM 745 C CA . PRO A 1 93 ? 8.326 -0.739 -18.940 1.00 91.94 93 PRO A CA 1
ATOM 746 C C . PRO A 1 93 ? 7.026 -0.371 -18.217 1.00 91.94 93 PRO A C 1
ATOM 748 O O . PRO A 1 93 ? 5.943 -0.715 -18.688 1.00 91.94 93 PRO A O 1
ATOM 751 N N . ILE A 1 94 ? 7.134 0.314 -17.077 1.00 95.38 94 ILE A N 1
ATOM 752 C CA . ILE A 1 94 ? 5.959 0.836 -16.368 1.00 95.38 94 ILE A CA 1
ATOM 753 C C . ILE A 1 94 ? 5.236 1.863 -17.244 1.00 95.38 94 ILE A C 1
ATOM 755 O O . ILE A 1 94 ? 5.832 2.838 -17.710 1.00 95.38 94 ILE A O 1
ATOM 759 N N . GLU A 1 95 ? 3.946 1.643 -17.467 1.00 95.00 95 GLU A N 1
ATOM 760 C CA . GLU A 1 95 ? 3.091 2.517 -18.255 1.00 95.00 95 GLU A CA 1
ATOM 761 C C . GLU A 1 95 ? 2.500 3.646 -17.388 1.00 95.00 95 GLU A C 1
ATOM 763 O O . GLU A 1 95 ? 2.256 3.463 -16.193 1.00 95.00 95 GLU A O 1
ATOM 768 N N . PRO A 1 96 ? 2.203 4.831 -17.959 1.00 95.75 96 PRO A N 1
ATOM 769 C CA . PRO A 1 96 ? 1.697 5.964 -17.180 1.00 95.75 96 PRO A CA 1
ATOM 770 C C . PRO A 1 96 ? 0.410 5.683 -16.392 1.00 95.75 96 PRO A C 1
ATOM 772 O O . PRO A 1 96 ? 0.199 6.287 -15.344 1.00 95.75 96 PRO A O 1
ATOM 775 N N . TRP A 1 97 ? -0.450 4.783 -16.879 1.00 95.06 97 TRP A N 1
ATOM 776 C CA . TRP A 1 97 ? -1.689 4.421 -16.187 1.00 95.06 97 TRP A CA 1
ATOM 777 C C . TRP A 1 97 ? -1.438 3.583 -14.928 1.00 95.06 97 TRP A C 1
ATOM 779 O O . TRP A 1 97 ? -2.230 3.662 -13.997 1.00 95.06 97 TRP A O 1
ATOM 789 N N . GLU A 1 98 ? -0.329 2.840 -14.855 1.00 96.12 98 GLU A N 1
ATOM 790 C CA . GLU A 1 98 ? 0.038 2.069 -13.661 1.00 96.12 98 GLU A CA 1
ATOM 791 C C . GLU A 1 98 ? 0.400 3.007 -12.502 1.00 96.12 98 GLU A C 1
ATOM 793 O O . GLU A 1 98 ? 0.130 2.701 -11.345 1.00 96.12 98 GLU A O 1
ATOM 798 N N . LEU A 1 99 ? 0.950 4.184 -12.815 1.00 96.56 99 LEU A N 1
ATOM 799 C CA . LEU A 1 99 ? 1.304 5.233 -11.852 1.00 96.56 99 LEU A CA 1
ATOM 800 C C . LEU A 1 99 ? 0.177 6.238 -11.600 1.00 96.56 99 LEU A C 1
ATOM 802 O O . LEU A 1 99 ? 0.291 7.079 -10.705 1.00 96.56 99 LEU A O 1
ATOM 806 N N . ALA A 1 100 ? -0.878 6.206 -12.413 1.00 93.44 100 ALA A N 1
ATOM 807 C CA . ALA A 1 100 ? -1.963 7.160 -12.304 1.00 93.44 100 ALA A CA 1
ATOM 808 C C . ALA A 1 100 ? -2.715 6.966 -10.977 1.00 93.44 100 ALA A C 1
ATOM 810 O O . ALA A 1 100 ? -2.868 5.828 -10.514 1.00 93.44 100 ALA A O 1
ATOM 811 N N . PRO A 1 101 ? -3.221 8.057 -10.373 1.00 90.75 101 PRO A N 1
ATOM 812 C CA . PRO A 1 101 ? -4.158 7.927 -9.272 1.00 90.75 101 PRO A CA 1
ATOM 813 C C . PRO A 1 101 ? -5.368 7.105 -9.723 1.00 90.75 101 PRO A C 1
ATOM 815 O O . PRO A 1 101 ? -5.733 7.108 -10.904 1.00 90.75 101 PRO A O 1
ATOM 818 N N . ALA A 1 102 ? -5.997 6.417 -8.775 1.00 85.44 102 ALA A N 1
ATOM 819 C CA . ALA A 1 102 ? -7.227 5.683 -9.018 1.00 85.44 102 ALA A CA 1
ATOM 820 C C . ALA A 1 102 ? -8.245 6.532 -9.802 1.00 85.44 102 ALA A C 1
ATOM 822 O O . ALA A 1 102 ? -8.512 7.686 -9.475 1.00 85.44 102 ALA A O 1
ATOM 823 N N . SER A 1 103 ? -8.815 5.944 -10.855 1.00 76.25 103 SER A N 1
ATOM 824 C CA . SER A 1 103 ? -9.727 6.641 -11.774 1.00 76.25 103 SER A CA 1
ATOM 825 C C . SER A 1 103 ? -11.065 7.043 -11.144 1.00 76.25 103 SER A C 1
ATOM 827 O O . SER A 1 103 ? -11.767 7.897 -11.688 1.00 76.25 103 SER A O 1
ATOM 829 N N . GLN A 1 104 ? -11.426 6.422 -10.021 1.00 79.88 104 GLN A N 1
ATOM 830 C CA . GLN A 1 104 ? -12.643 6.688 -9.271 1.00 79.88 104 GLN A CA 1
ATOM 831 C C . GLN A 1 104 ? -12.302 6.874 -7.797 1.00 79.88 104 GLN A C 1
ATOM 833 O O . GLN A 1 104 ? -11.626 6.040 -7.197 1.00 79.88 104 GLN A O 1
ATOM 838 N N . ASP A 1 105 ? -12.815 7.951 -7.211 1.00 80.81 105 ASP A N 1
ATOM 839 C CA . ASP A 1 105 ? -12.727 8.166 -5.773 1.00 80.81 105 ASP A CA 1
ATOM 840 C C . ASP A 1 105 ? -13.539 7.100 -5.025 1.00 80.81 105 ASP A C 1
ATOM 842 O O . ASP A 1 105 ? -14.590 6.652 -5.490 1.00 80.81 105 ASP A O 1
ATOM 846 N N . ARG A 1 106 ? -13.081 6.742 -3.819 1.00 92.56 106 ARG A N 1
ATOM 847 C CA . ARG A 1 106 ? -13.733 5.778 -2.913 1.00 92.56 106 ARG A CA 1
ATOM 848 C C . ARG A 1 106 ? -13.765 4.328 -3.405 1.00 92.56 106 ARG A C 1
ATOM 850 O O . ARG A 1 106 ? -14.555 3.541 -2.902 1.00 92.56 106 ARG A O 1
ATOM 857 N N . THR A 1 107 ? -12.917 3.922 -4.334 1.00 94.50 107 THR A N 1
ATOM 858 C CA . THR A 1 107 ? -12.690 2.498 -4.626 1.00 94.50 107 THR A CA 1
ATOM 859 C C . THR A 1 107 ? -11.619 1.907 -3.705 1.00 94.50 107 THR A C 1
ATOM 861 O O . THR A 1 107 ? -10.890 2.633 -3.024 1.00 94.50 107 THR A O 1
ATOM 864 N N . PHE A 1 108 ? -11.476 0.577 -3.703 1.00 94.44 108 PHE A N 1
ATOM 865 C CA . PHE A 1 108 ? -10.374 -0.087 -3.000 1.00 94.44 108 PHE A CA 1
ATOM 866 C C . PHE A 1 108 ? -9.003 0.436 -3.450 1.00 94.44 108 PHE A C 1
ATOM 868 O O . PHE A 1 108 ? -8.185 0.781 -2.602 1.00 94.44 108 PHE A O 1
ATOM 875 N N . ASN A 1 109 ? -8.752 0.550 -4.760 1.00 94.19 109 ASN A N 1
ATOM 876 C CA . ASN A 1 109 ? -7.464 1.036 -5.259 1.00 94.19 109 ASN A CA 1
ATOM 877 C C . ASN A 1 109 ? -7.198 2.492 -4.853 1.00 94.19 109 ASN A C 1
ATOM 879 O O . ASN A 1 109 ? -6.068 2.797 -4.485 1.00 94.19 109 ASN A O 1
ATOM 883 N N . ALA A 1 110 ? -8.214 3.364 -4.829 1.00 95.94 110 ALA A N 1
ATOM 884 C CA . ALA A 1 110 ? -8.058 4.727 -4.319 1.00 95.94 110 ALA A CA 1
ATOM 885 C C . ALA A 1 110 ? -7.633 4.721 -2.844 1.00 95.94 110 ALA A C 1
ATOM 887 O O . ALA A 1 110 ? -6.600 5.287 -2.493 1.00 95.94 110 ALA A O 1
ATOM 888 N N . ALA A 1 111 ? -8.373 3.995 -2.001 1.00 97.38 111 ALA A N 1
ATOM 889 C CA . ALA A 1 111 ? -8.079 3.886 -0.575 1.00 97.38 111 ALA A CA 1
ATOM 890 C C . ALA A 1 111 ? -6.690 3.269 -0.312 1.00 97.38 111 ALA A C 1
ATOM 892 O O . ALA A 1 111 ? -5.946 3.733 0.550 1.00 97.38 111 ALA A O 1
ATOM 893 N N . PHE A 1 112 ? -6.306 2.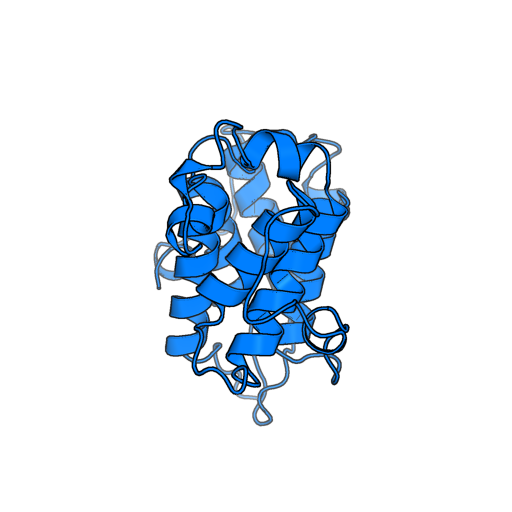246 -1.079 1.00 97.69 112 PHE A N 1
ATOM 894 C CA . PHE A 1 112 ? -5.007 1.584 -0.953 1.00 97.69 112 PHE A CA 1
ATOM 895 C C . PHE A 1 112 ? -3.843 2.492 -1.376 1.00 97.69 112 PHE A C 1
ATOM 897 O O . PHE A 1 112 ? -2.811 2.538 -0.704 1.00 97.69 112 PHE A O 1
ATOM 904 N N . GLN A 1 113 ? -4.019 3.270 -2.447 1.00 97.44 113 GLN A N 1
ATOM 905 C CA . GLN A 1 113 ? -3.046 4.274 -2.884 1.00 97.44 113 GLN A CA 1
ATOM 906 C C . GLN A 1 113 ? -2.899 5.404 -1.867 1.00 97.44 113 GLN A C 1
ATOM 908 O O . GLN A 1 113 ? -1.773 5.772 -1.531 1.00 97.44 113 GLN A O 1
ATOM 913 N N . HIS A 1 114 ? -4.009 5.924 -1.338 1.00 97.38 114 HIS A N 1
ATOM 914 C CA . HIS A 1 114 ? -3.985 6.942 -0.288 1.00 97.38 114 HIS A CA 1
ATOM 915 C C . HIS A 1 114 ? -3.278 6.439 0.969 1.00 97.38 114 HIS A C 1
ATOM 917 O O . HIS A 1 114 ? -2.459 7.158 1.537 1.00 97.38 114 HIS A O 1
ATOM 923 N N . PHE A 1 115 ? -3.529 5.193 1.375 1.00 97.50 115 PHE A N 1
ATOM 924 C CA . PHE A 1 115 ? -2.833 4.566 2.494 1.00 97.50 115 PHE A CA 1
ATOM 925 C C . PHE A 1 115 ? -1.314 4.483 2.262 1.00 97.50 115 PHE A C 1
ATOM 927 O O . PHE A 1 115 ? -0.536 4.919 3.114 1.00 97.50 115 PHE A O 1
ATOM 934 N N . GLY A 1 116 ? -0.879 4.000 1.092 1.00 96.88 116 GLY A N 1
ATOM 935 C CA . GLY A 1 116 ? 0.540 3.940 0.725 1.00 96.88 116 GLY A CA 1
ATOM 936 C C . GLY A 1 116 ? 1.213 5.316 0.688 1.00 96.88 116 GLY A C 1
ATOM 937 O O . GLY A 1 116 ? 2.318 5.490 1.207 1.00 96.88 116 GLY A O 1
ATOM 938 N N . GLN A 1 117 ? 0.527 6.324 0.141 1.00 96.19 117 GLN A N 1
ATOM 939 C CA . GLN A 1 117 ? 0.983 7.715 0.168 1.00 96.19 117 GLN A CA 1
ATOM 940 C C . GLN A 1 117 ? 1.074 8.254 1.598 1.00 96.19 117 GLN A C 1
ATOM 942 O O . GLN A 1 117 ? 2.057 8.916 1.935 1.00 96.19 117 GLN A O 1
ATOM 947 N N . ALA A 1 118 ? 0.092 7.949 2.449 1.00 95.12 118 ALA A N 1
ATOM 948 C CA . ALA A 1 118 ? 0.068 8.418 3.826 1.00 95.12 118 ALA A CA 1
ATOM 949 C C . ALA A 1 118 ? 1.230 7.858 4.649 1.00 95.12 118 ALA A C 1
ATOM 951 O O . ALA A 1 118 ? 1.880 8.614 5.376 1.00 95.12 118 ALA A O 1
ATOM 952 N N . LEU A 1 119 ? 1.537 6.569 4.470 1.00 94.25 119 LEU A N 1
ATOM 953 C CA . LEU A 1 119 ? 2.731 5.936 5.027 1.00 94.25 119 LEU A CA 1
ATOM 954 C C . LEU A 1 119 ? 4.010 6.624 4.543 1.00 94.25 119 LEU A C 1
ATOM 956 O O . LEU A 1 119 ? 4.849 7.017 5.352 1.00 94.25 119 LEU A O 1
ATOM 960 N N . ALA A 1 120 ? 4.154 6.791 3.227 1.00 93.81 120 ALA A N 1
ATOM 961 C CA . ALA A 1 120 ? 5.354 7.356 2.622 1.00 93.81 120 ALA A CA 1
ATOM 962 C C . ALA A 1 120 ? 5.639 8.785 3.093 1.00 93.81 120 ALA A C 1
ATOM 964 O O . ALA A 1 120 ? 6.773 9.143 3.413 1.00 93.81 120 ALA A O 1
ATOM 965 N N . LEU A 1 121 ? 4.605 9.623 3.115 1.00 91.19 121 LEU A N 1
ATOM 966 C CA . LEU A 1 121 ? 4.737 11.059 3.340 1.00 91.19 121 LEU A CA 1
ATOM 967 C C . LEU A 1 121 ? 4.669 11.450 4.816 1.00 91.19 121 LEU A C 1
ATOM 969 O O . LEU A 1 121 ? 4.843 12.625 5.131 1.00 91.19 121 LEU A O 1
ATOM 973 N N . GLY A 1 122 ? 4.456 10.501 5.732 1.00 89.56 122 GLY A N 1
ATOM 974 C CA . GLY A 1 122 ? 4.337 10.841 7.147 1.00 89.56 122 GLY A CA 1
ATOM 975 C C . GLY A 1 122 ? 2.977 11.450 7.507 1.00 89.56 122 GLY A C 1
ATOM 976 O O . GLY A 1 122 ? 2.876 12.114 8.533 1.00 89.56 122 GLY A O 1
ATOM 977 N N . THR A 1 123 ? 1.942 11.264 6.679 1.00 91.06 123 THR A N 1
ATOM 978 C CA . THR A 1 123 ? 0.641 11.951 6.813 1.00 91.06 123 THR A CA 1
ATOM 979 C C . THR A 1 123 ? -0.466 11.073 7.396 1.00 91.06 123 THR A C 1
ATOM 981 O O . THR A 1 123 ? -1.631 11.470 7.393 1.00 91.06 123 THR A O 1
ATOM 984 N N . LEU A 1 124 ? -0.118 9.902 7.945 1.00 91.69 124 LEU A N 1
ATOM 985 C CA . LEU A 1 124 ? -1.014 9.155 8.829 1.00 91.69 124 LEU A CA 1
ATOM 986 C C . LEU A 1 124 ? -1.592 10.067 9.937 1.00 91.69 124 LEU A C 1
ATOM 988 O O . LEU A 1 124 ? -0.890 10.976 10.388 1.00 91.69 124 LEU A O 1
ATOM 992 N N . PRO A 1 125 ? -2.833 9.815 10.404 1.00 89.31 125 PRO A N 1
ATOM 993 C CA . PRO A 1 125 ? -3.508 10.540 11.481 1.00 89.31 125 PRO A CA 1
ATOM 994 C C . PRO A 1 125 ? -2.579 11.033 12.604 1.00 89.31 125 PRO A C 1
ATOM 996 O O . PRO A 1 125 ? -2.183 10.289 13.507 1.00 89.31 125 PRO A O 1
ATOM 999 N N . THR A 1 126 ? -2.233 12.322 12.555 1.00 81.75 126 THR A N 1
ATOM 1000 C CA . THR A 1 126 ? -1.182 12.914 13.397 1.00 81.75 126 THR A CA 1
ATOM 1001 C C . THR A 1 126 ? -1.560 12.940 14.874 1.00 81.75 126 THR A C 1
ATOM 1003 O O . THR A 1 126 ? -0.699 12.795 15.744 1.00 81.75 126 THR A O 1
ATOM 1006 N N . GLN A 1 127 ? -2.861 13.034 15.160 1.00 84.50 127 GLN A N 1
ATOM 1007 C CA . GLN A 1 127 ? -3.433 12.931 16.499 1.00 84.50 127 GLN A CA 1
ATOM 1008 C C . GLN A 1 127 ? -3.179 11.568 17.165 1.00 84.50 127 GLN A C 1
ATOM 1010 O O . GLN A 1 127 ? -3.196 11.486 18.391 1.00 84.50 127 GLN A O 1
ATOM 1015 N N . ILE A 1 128 ? -2.924 10.518 16.374 1.00 85.75 128 ILE A N 1
ATOM 1016 C CA . ILE A 1 128 ? -2.580 9.178 16.865 1.00 85.75 128 ILE A CA 1
ATOM 1017 C C . ILE A 1 128 ? -1.064 9.039 16.958 1.00 85.75 128 ILE A C 1
ATOM 1019 O O . ILE A 1 128 ? -0.546 8.669 18.004 1.00 85.75 128 ILE A O 1
ATOM 1023 N N . ILE A 1 129 ? -0.338 9.365 15.885 1.00 85.31 129 ILE A N 1
ATOM 1024 C CA . ILE A 1 129 ? 1.102 9.089 15.819 1.00 85.31 129 ILE A CA 1
ATOM 1025 C C . ILE A 1 129 ? 1.945 10.012 16.711 1.00 85.31 129 ILE A C 1
ATOM 1027 O O . ILE A 1 129 ? 3.089 9.687 17.003 1.00 85.31 129 ILE A O 1
ATOM 1031 N N . GLN A 1 130 ? 1.405 11.149 17.171 1.00 79.75 130 GLN A N 1
ATOM 1032 C CA . GLN A 1 130 ? 2.032 12.044 18.159 1.00 79.75 130 GLN A CA 1
ATOM 1033 C C . GLN A 1 130 ? 3.485 12.456 17.832 1.00 79.75 130 GLN A C 1
ATOM 1035 O O . GLN A 1 130 ? 4.295 12.663 18.733 1.00 79.75 130 GLN A O 1
ATOM 1040 N N . ASN A 1 131 ? 3.817 12.616 16.547 1.00 73.94 131 ASN A N 1
ATOM 1041 C CA . ASN A 1 131 ? 5.168 12.913 16.038 1.00 73.94 131 ASN A CA 1
ATOM 1042 C C . ASN A 1 131 ? 6.205 11.779 16.172 1.00 73.94 131 ASN A C 1
ATOM 1044 O O . ASN A 1 131 ? 7.399 12.043 16.034 1.00 73.94 131 ASN A O 1
ATOM 1048 N N . HIS A 1 132 ? 5.792 10.531 16.409 1.00 82.44 132 HIS A N 1
ATOM 1049 C CA . HIS A 1 132 ? 6.702 9.394 16.267 1.00 82.44 132 HIS A CA 1
ATOM 1050 C C . HIS A 1 132 ? 7.111 9.252 14.798 1.00 82.44 132 HIS A C 1
ATOM 1052 O O . HIS A 1 132 ? 6.251 9.117 13.923 1.00 82.44 132 HIS A O 1
ATOM 1058 N N . ASP A 1 133 ? 8.416 9.267 14.521 1.00 83.19 133 ASP A N 1
ATOM 1059 C CA . ASP A 1 133 ? 8.919 8.950 13.187 1.00 83.19 133 ASP A CA 1
ATOM 1060 C C . ASP A 1 133 ? 8.858 7.437 12.975 1.00 83.19 133 ASP A C 1
ATOM 1062 O O . ASP A 1 133 ? 9.698 6.675 13.448 1.00 83.19 133 ASP A O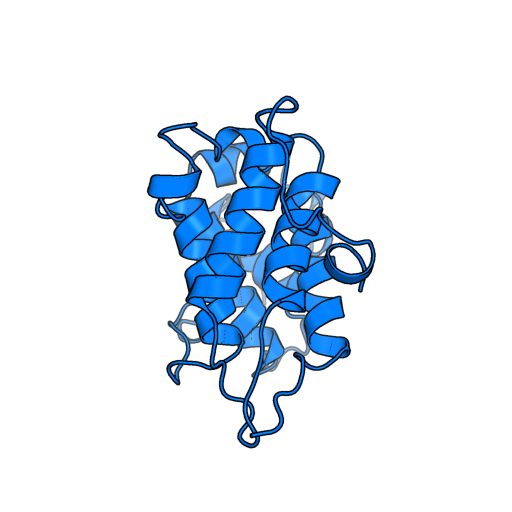 1
ATOM 1066 N N . TYR A 1 134 ? 7.797 6.994 12.311 1.00 87.00 134 TYR A N 1
ATOM 1067 C CA . TYR A 1 134 ? 7.531 5.580 12.081 1.00 87.00 134 TYR A CA 1
ATOM 1068 C C . TYR A 1 134 ? 8.146 5.045 10.799 1.00 87.00 134 TYR A C 1
ATOM 1070 O O . TYR A 1 134 ? 8.293 3.833 10.656 1.00 87.00 134 TYR A O 1
ATOM 1078 N N . PHE A 1 135 ? 8.450 5.920 9.841 1.00 88.62 135 PHE A N 1
ATOM 1079 C CA . PHE A 1 135 ? 8.819 5.483 8.503 1.00 88.62 135 PHE A CA 1
ATOM 1080 C C . PHE A 1 135 ? 10.102 4.632 8.488 1.00 88.62 135 PHE A C 1
ATOM 1082 O O . PHE A 1 135 ? 10.086 3.584 7.844 1.00 88.62 135 PHE A O 1
ATOM 1089 N N . PRO A 1 136 ? 11.155 4.954 9.274 1.00 87.94 136 PRO A N 1
ATOM 1090 C CA . PRO A 1 136 ? 12.328 4.087 9.416 1.00 87.94 136 PRO A CA 1
ATOM 1091 C C . PRO A 1 136 ? 12.015 2.676 9.931 1.00 87.94 136 PRO A C 1
ATOM 1093 O O . PRO A 1 136 ? 12.813 1.764 9.754 1.00 87.94 136 PRO A O 1
ATOM 1096 N N . HIS A 1 137 ? 10.865 2.478 10.580 1.00 86.19 137 HIS A N 1
ATOM 1097 C CA . HIS A 1 137 ? 10.458 1.190 11.133 1.00 86.19 137 HIS A CA 1
ATOM 1098 C C . HIS A 1 137 ? 9.638 0.339 10.164 1.00 86.19 137 HIS A C 1
ATOM 1100 O O . HIS A 1 137 ? 9.421 -0.832 10.455 1.00 86.19 137 HIS A O 1
ATOM 1106 N N . VAL A 1 138 ? 9.209 0.876 9.017 1.00 84.69 138 VAL A N 1
ATOM 1107 C CA . VAL A 1 138 ? 8.349 0.170 8.047 1.00 84.69 138 VAL A CA 1
ATOM 1108 C C . VAL A 1 138 ? 8.984 -1.129 7.531 1.00 84.69 138 VAL A C 1
ATOM 1110 O O . VAL A 1 138 ? 8.265 -2.095 7.294 1.00 84.69 138 VAL A O 1
ATOM 1113 N N . PHE A 1 139 ? 10.316 -1.195 7.458 1.00 85.94 139 PHE A N 1
ATOM 1114 C CA . PHE A 1 139 ? 11.066 -2.399 7.070 1.00 85.94 139 PHE A CA 1
ATOM 1115 C C . PHE A 1 139 ? 11.704 -3.145 8.261 1.00 85.94 139 PHE A C 1
ATOM 1117 O O . PHE A 1 139 ? 12.382 -4.154 8.073 1.00 85.94 139 PHE A O 1
ATOM 1124 N N . ASN A 1 140 ? 11.482 -2.701 9.508 1.00 76.75 140 ASN A N 1
ATOM 1125 C CA . ASN A 1 140 ? 12.020 -3.374 10.696 1.00 76.75 140 ASN A CA 1
ATOM 1126 C C . ASN A 1 140 ? 11.208 -4.640 11.023 1.00 76.75 140 ASN A C 1
ATOM 1128 O O . ASN A 1 140 ? 10.323 -4.628 11.878 1.00 76.75 140 ASN A O 1
ATOM 1132 N N . GLY A 1 141 ? 11.562 -5.745 10.364 1.00 66.31 141 GLY A N 1
ATOM 1133 C CA . GLY A 1 141 ? 10.938 -7.059 10.525 1.00 66.31 141 GLY A CA 1
ATOM 1134 C C . GLY A 1 141 ? 9.669 -7.166 9.688 1.00 66.31 141 GLY A C 1
ATOM 1135 O O . GLY A 1 141 ? 8.621 -6.666 10.084 1.00 66.31 141 GLY A O 1
ATOM 1136 N N . GLY A 1 142 ? 9.747 -7.824 8.529 1.00 64.81 142 GLY A N 1
ATOM 1137 C CA . GLY A 1 142 ? 8.749 -7.650 7.468 1.00 64.81 142 GLY A CA 1
ATOM 1138 C C . GLY A 1 142 ? 7.317 -8.099 7.771 1.00 64.81 142 GLY A C 1
ATOM 1139 O O . GLY A 1 142 ? 6.392 -7.626 7.120 1.00 64.81 142 GLY A O 1
ATOM 1140 N N . SER A 1 143 ? 7.094 -8.868 8.839 1.00 76.62 143 SER A N 1
ATOM 1141 C CA . SER A 1 143 ? 5.758 -9.102 9.411 1.00 76.62 143 SER A CA 1
ATOM 1142 C C . SER A 1 143 ? 5.057 -7.828 9.924 1.00 76.62 143 SER A C 1
ATOM 1144 O O . SER A 1 143 ? 3.864 -7.852 10.212 1.00 76.62 143 SER A O 1
ATOM 1146 N N . PHE A 1 144 ? 5.774 -6.712 10.082 1.00 86.69 144 PHE A N 1
ATOM 1147 C CA . PHE A 1 144 ? 5.216 -5.453 10.566 1.00 86.69 144 PHE A CA 1
ATOM 1148 C C . PHE A 1 144 ? 4.348 -4.742 9.520 1.00 86.69 144 PHE A C 1
ATOM 1150 O O . PHE A 1 144 ? 3.158 -4.539 9.761 1.00 86.69 144 PHE A O 1
ATOM 1157 N N . LEU A 1 145 ? 4.919 -4.364 8.368 1.00 91.00 145 LEU A N 1
ATOM 1158 C CA . LEU A 1 145 ? 4.187 -3.651 7.314 1.00 91.00 145 LEU A CA 1
ATOM 1159 C C . LEU A 1 145 ? 3.011 -4.482 6.793 1.00 91.00 145 LEU A C 1
ATOM 1161 O O . LEU A 1 145 ? 1.918 -3.950 6.614 1.00 91.00 145 LEU A O 1
ATOM 1165 N N . GLU A 1 146 ? 3.227 -5.787 6.630 1.00 93.19 146 GLU A N 1
ATOM 1166 C CA . GLU A 1 146 ? 2.194 -6.776 6.322 1.00 93.19 146 GLU A CA 1
ATOM 1167 C C . GLU A 1 146 ? 0.987 -6.646 7.266 1.00 93.19 146 GLU A C 1
ATOM 1169 O O . GLU A 1 146 ? -0.136 -6.438 6.812 1.00 93.19 146 GLU A O 1
ATOM 1174 N N . GLN A 1 147 ? 1.204 -6.679 8.587 1.00 93.81 147 GLN A N 1
ATOM 1175 C CA . GLN A 1 147 ? 0.117 -6.561 9.563 1.00 93.81 147 GLN A CA 1
ATOM 1176 C C . GLN A 1 147 ? -0.579 -5.201 9.518 1.00 93.81 147 GLN A C 1
ATOM 1178 O O . GLN A 1 147 ? -1.799 -5.143 9.655 1.00 93.81 147 GLN A O 1
ATOM 1183 N N . VAL A 1 148 ? 0.160 -4.104 9.327 1.00 95.00 148 VAL A N 1
ATOM 1184 C CA . VAL A 1 148 ? -0.443 -2.764 9.238 1.00 95.00 148 VAL A CA 1
ATOM 1185 C C . VAL A 1 148 ? -1.321 -2.650 7.985 1.00 95.00 148 VAL A C 1
ATOM 1187 O O . VAL A 1 148 ? -2.432 -2.123 8.071 1.00 95.00 148 VAL A O 1
ATOM 1190 N N . ILE A 1 149 ? -0.869 -3.196 6.849 1.00 96.19 149 ILE A N 1
ATOM 1191 C CA . ILE A 1 149 ? -1.665 -3.303 5.619 1.00 96.19 149 ILE A CA 1
ATOM 1192 C C . ILE A 1 149 ? -2.919 -4.142 5.864 1.00 96.19 149 ILE A C 1
ATOM 1194 O O . ILE A 1 149 ? -4.013 -3.703 5.513 1.00 96.19 149 ILE A O 1
ATOM 1198 N N . MET A 1 150 ? -2.797 -5.301 6.516 1.00 96.38 150 MET A N 1
ATOM 1199 C CA . MET A 1 150 ? -3.958 -6.145 6.804 1.00 96.38 150 MET A CA 1
ATOM 1200 C C . MET A 1 150 ? -4.968 -5.450 7.698 1.00 96.38 150 MET A C 1
ATOM 1202 O O . MET A 1 150 ? -6.161 -5.490 7.405 1.00 96.38 150 MET A O 1
ATOM 1206 N N . VAL A 1 151 ? -4.512 -4.749 8.735 1.00 97.31 151 VAL A N 1
ATOM 1207 C CA . VAL A 1 151 ? -5.409 -3.993 9.611 1.00 97.31 151 VAL A CA 1
ATOM 1208 C C . VAL A 1 151 ? -6.149 -2.922 8.819 1.00 97.31 151 VAL A C 1
ATOM 1210 O O . VAL A 1 151 ? -7.351 -2.763 9.026 1.00 97.31 151 VAL A O 1
ATOM 1213 N N . PHE A 1 152 ? -5.481 -2.221 7.898 1.00 98.06 152 PHE A N 1
ATOM 1214 C CA . PHE A 1 152 ? -6.142 -1.265 7.012 1.00 98.06 152 PHE A CA 1
ATOM 1215 C C . PHE A 1 152 ? -7.197 -1.959 6.139 1.00 98.06 152 PHE A C 1
ATOM 1217 O O . PHE A 1 152 ? -8.384 -1.652 6.234 1.00 98.06 152 PHE A O 1
ATOM 1224 N N . VAL A 1 153 ? -6.778 -2.940 5.340 1.00 97.81 153 VAL A N 1
ATOM 1225 C CA . VAL A 1 153 ? -7.609 -3.593 4.322 1.00 97.81 153 VAL A CA 1
ATOM 1226 C C . VAL A 1 153 ? -8.791 -4.349 4.935 1.00 97.81 153 VAL A C 1
ATOM 1228 O O . VAL A 1 153 ? -9.916 -4.227 4.455 1.00 97.81 153 VAL A O 1
ATOM 1231 N N . ASN A 1 154 ? -8.580 -5.086 6.027 1.00 97.50 154 ASN A N 1
ATOM 1232 C CA . ASN A 1 154 ? -9.636 -5.846 6.696 1.00 97.50 154 ASN A CA 1
ATOM 1233 C C . ASN A 1 154 ? -10.686 -4.947 7.362 1.00 97.50 154 ASN A C 1
ATOM 1235 O O . ASN A 1 154 ? -11.838 -5.362 7.506 1.00 97.50 154 ASN A O 1
ATOM 1239 N N . ASN A 1 155 ? -10.308 -3.732 7.773 1.00 97.81 155 ASN A N 1
ATOM 1240 C CA . ASN A 1 155 ? -11.237 -2.766 8.354 1.00 97.81 155 ASN A CA 1
ATOM 1241 C C . ASN A 1 155 ? -11.949 -1.903 7.303 1.00 97.81 155 ASN A C 1
ATOM 1243 O O . ASN A 1 155 ? -12.850 -1.151 7.677 1.00 97.81 155 ASN A O 1
ATOM 1247 N N . LEU A 1 156 ? -11.607 -2.005 6.013 1.00 98.00 156 LEU A N 1
ATOM 1248 C CA . LEU A 1 156 ? -12.375 -1.349 4.957 1.00 98.00 156 LEU A CA 1
ATOM 1249 C C . LEU A 1 156 ? -13.763 -1.987 4.822 1.00 98.00 156 LEU A C 1
ATOM 1251 O O . LEU A 1 156 ? -13.934 -3.206 4.759 1.00 98.00 156 LEU A O 1
ATOM 1255 N N . LEU A 1 157 ? -14.760 -1.117 4.746 1.00 97.19 157 LEU A N 1
ATOM 1256 C CA . LEU A 1 157 ? -16.151 -1.431 4.492 1.00 97.19 157 LEU A CA 1
ATOM 1257 C C . LEU A 1 157 ? -16.543 -0.832 3.152 1.00 97.19 157 LEU A C 1
ATOM 1259 O O . LEU A 1 157 ? -16.248 0.336 2.878 1.00 97.19 157 LEU A O 1
ATOM 1263 N N . VAL A 1 158 ? -17.263 -1.618 2.362 1.00 96.56 158 VAL A N 1
ATOM 1264 C CA . VAL A 1 158 ? -17.838 -1.186 1.091 1.00 96.56 158 VAL A CA 1
ATOM 1265 C C . VAL A 1 158 ? -19.362 -1.218 1.134 1.00 96.56 158 VAL A C 1
ATOM 1267 O O . VAL A 1 158 ? -19.964 -2.018 1.861 1.00 96.56 158 VAL A O 1
ATOM 1270 N N . ASP A 1 159 ? -19.991 -0.318 0.386 1.00 96.19 159 ASP A N 1
ATOM 1271 C CA . ASP A 1 159 ? -21.432 -0.340 0.139 1.00 96.19 159 ASP A CA 1
ATOM 1272 C C . ASP A 1 159 ? -21.817 -1.370 -0.942 1.00 96.19 159 ASP A C 1
ATOM 1274 O O . ASP A 1 159 ? -21.018 -2.215 -1.351 1.00 96.19 159 ASP A O 1
ATOM 1278 N N . ALA A 1 160 ? -23.086 -1.350 -1.358 1.00 93.50 160 ALA A N 1
ATOM 1279 C CA . ALA A 1 160 ? -23.623 -2.288 -2.341 1.00 93.50 160 ALA A CA 1
ATOM 1280 C C . ALA A 1 160 ? -23.019 -2.116 -3.746 1.00 93.50 160 ALA A C 1
ATOM 1282 O O . ALA A 1 160 ? -23.070 -3.061 -4.529 1.00 93.50 160 ALA A O 1
ATOM 1283 N N . ASP A 1 161 ? -22.438 -0.951 -4.038 1.00 92.31 161 ASP A N 1
ATOM 1284 C CA . ASP A 1 161 ? -21.798 -0.640 -5.316 1.00 92.31 161 ASP A CA 1
ATOM 1285 C C . ASP A 1 161 ? -20.284 -0.929 -5.278 1.00 92.31 161 ASP A C 1
ATOM 1287 O O . ASP A 1 161 ? -19.570 -0.660 -6.242 1.00 92.31 161 ASP A O 1
ATOM 1291 N N . GLY A 1 162 ? -19.778 -1.481 -4.166 1.00 91.62 162 GLY A N 1
ATOM 1292 C CA . GLY A 1 162 ? -18.357 -1.769 -3.971 1.00 91.62 162 GLY A CA 1
ATOM 1293 C C . GLY A 1 162 ? -17.524 -0.542 -3.589 1.00 91.62 162 GLY A C 1
ATOM 1294 O O . GLY A 1 162 ? -16.294 -0.614 -3.596 1.00 91.62 162 GLY A O 1
ATOM 1295 N N . LEU A 1 163 ? -18.161 0.580 -3.231 1.00 95.19 163 LEU A N 1
ATOM 1296 C CA . LEU A 1 163 ? -17.461 1.804 -2.853 1.00 95.19 163 LEU A CA 1
ATOM 1297 C C . LEU A 1 163 ? -17.140 1.809 -1.361 1.00 95.19 163 LEU A C 1
ATOM 1299 O O . LEU A 1 163 ? -17.996 1.556 -0.516 1.00 95.19 163 LEU A O 1
ATOM 1303 N N . VAL A 1 164 ? -15.910 2.174 -1.025 1.00 96.94 164 VAL A N 1
ATOM 1304 C CA . VAL A 1 164 ? -15.415 2.365 0.336 1.00 96.94 164 VAL A CA 1
ATOM 1305 C C . VAL A 1 164 ? -16.209 3.470 1.037 1.00 96.94 164 VAL A C 1
ATOM 1307 O O . VAL A 1 164 ? -16.387 4.582 0.523 1.00 96.94 164 VAL A O 1
ATOM 1310 N N . VAL A 1 165 ? -16.697 3.173 2.243 1.00 97.31 165 VAL A N 1
ATOM 1311 C CA . VAL A 1 165 ? -17.515 4.100 3.051 1.00 97.31 165 VAL A CA 1
ATOM 1312 C C . VAL A 1 165 ? -16.824 4.577 4.331 1.00 97.31 165 VAL A C 1
ATOM 1314 O O . VAL A 1 165 ? -17.332 5.485 4.985 1.00 97.31 165 VAL A O 1
ATOM 1317 N N . ASN A 1 166 ? -15.694 3.977 4.719 1.00 97.38 166 ASN A N 1
ATOM 1318 C CA . ASN A 1 166 ? -15.057 4.209 6.023 1.00 97.38 166 ASN A CA 1
ATOM 1319 C C . ASN A 1 166 ? -13.518 4.320 5.971 1.00 97.38 166 ASN A C 1
ATOM 1321 O O . ASN A 1 166 ? -12.856 4.011 6.961 1.00 97.38 166 ASN A O 1
ATOM 1325 N N . GLU A 1 167 ? -12.950 4.773 4.850 1.00 97.06 167 GLU A N 1
ATOM 1326 C CA . GLU A 1 167 ? -11.495 4.875 4.630 1.00 97.06 167 GLU A CA 1
ATOM 1327 C C . GLU A 1 167 ? -10.750 5.517 5.811 1.00 97.06 167 GLU A C 1
ATOM 1329 O O . GLU A 1 167 ? -9.794 4.941 6.324 1.00 97.06 167 GLU A O 1
ATOM 1334 N N . GLN A 1 168 ? -11.240 6.657 6.310 1.00 96.38 168 GLN A N 1
ATOM 1335 C CA . GLN A 1 168 ? -10.629 7.361 7.440 1.00 96.38 168 GLN A CA 1
ATOM 1336 C C . GLN A 1 168 ? -10.572 6.502 8.715 1.00 96.38 168 GLN A C 1
ATOM 1338 O O . GLN A 1 168 ? -9.560 6.496 9.411 1.00 96.38 168 GLN A O 1
ATOM 1343 N N . ALA A 1 169 ? -11.633 5.749 9.018 1.00 97.06 169 ALA A N 1
ATOM 1344 C CA . ALA A 1 169 ? -11.671 4.888 10.199 1.00 97.06 169 ALA A CA 1
ATOM 1345 C C . ALA A 1 169 ? -10.710 3.695 10.057 1.00 97.06 169 ALA A C 1
ATOM 1347 O O . ALA A 1 169 ? -10.037 3.324 11.020 1.00 97.06 169 ALA A O 1
ATOM 1348 N N . ALA A 1 170 ? -10.605 3.119 8.855 1.00 97.69 170 ALA A N 1
ATOM 1349 C CA . ALA A 1 170 ? -9.634 2.067 8.560 1.00 97.69 170 ALA A CA 1
ATOM 1350 C C . ALA A 1 170 ? -8.187 2.587 8.664 1.00 97.69 170 ALA A C 1
ATOM 1352 O O . ALA A 1 170 ? -7.330 1.927 9.254 1.00 97.69 170 ALA A O 1
ATOM 1353 N N . LEU A 1 171 ? -7.926 3.802 8.168 1.00 97.19 171 LEU A N 1
ATOM 1354 C CA . LEU A 1 171 ? -6.629 4.475 8.255 1.00 97.19 171 LEU A CA 1
ATOM 1355 C C . LEU A 1 171 ? -6.221 4.745 9.709 1.00 97.19 171 LEU A C 1
ATOM 1357 O O . LEU A 1 171 ? -5.093 4.454 10.109 1.00 97.19 171 LEU A O 1
ATOM 1361 N N . GLU A 1 172 ? -7.141 5.250 10.531 1.00 96.62 172 GLU A N 1
ATOM 1362 C CA . GLU A 1 172 ? -6.927 5.440 11.971 1.00 96.62 172 GLU A CA 1
ATOM 1363 C C . GLU A 1 172 ? -6.630 4.119 12.679 1.00 96.62 172 GLU A C 1
ATOM 1365 O O . GLU A 1 172 ? -5.708 4.040 13.495 1.00 96.62 172 GLU A O 1
ATOM 1370 N N . ARG A 1 173 ? -7.359 3.055 12.331 1.00 97.19 173 ARG A N 1
ATOM 1371 C CA . ARG A 1 173 ? -7.155 1.729 12.914 1.00 97.19 173 ARG A CA 1
ATOM 1372 C C . ARG A 1 173 ? -5.780 1.149 12.574 1.00 97.19 173 ARG A C 1
ATOM 1374 O O . ARG A 1 173 ? -5.095 0.648 13.468 1.00 97.19 173 ARG A O 1
ATOM 1381 N N . ALA A 1 174 ? -5.340 1.282 11.325 1.00 96.38 174 ALA A N 1
ATOM 1382 C CA . ALA A 1 174 ? -3.994 0.898 10.905 1.00 96.38 174 ALA A CA 1
ATOM 1383 C C . ALA A 1 174 ? -2.911 1.752 11.584 1.00 96.38 174 ALA A C 1
ATOM 1385 O O . ALA A 1 174 ? -1.888 1.226 12.017 1.00 96.38 174 ALA A O 1
ATOM 1386 N N . THR A 1 175 ? -3.167 3.049 11.778 1.00 95.44 175 THR A N 1
ATOM 1387 C CA . THR A 1 175 ? -2.247 3.958 12.486 1.00 95.44 175 THR A CA 1
ATOM 1388 C C . THR A 1 175 ? -2.061 3.546 13.945 1.00 95.44 175 THR A C 1
ATOM 1390 O O . THR A 1 175 ? -0.939 3.538 14.445 1.00 95.44 175 THR A O 1
ATOM 1393 N N . TRP A 1 176 ? -3.134 3.134 14.626 1.00 95.25 176 TRP A N 1
ATOM 1394 C CA . TRP A 1 176 ? -3.052 2.573 15.976 1.00 95.25 176 TRP A CA 1
ATOM 1395 C C . TRP A 1 176 ? -2.245 1.272 16.029 1.00 95.25 176 TRP A C 1
ATOM 1397 O O . TRP A 1 176 ? -1.438 1.091 16.943 1.00 95.25 176 TRP A O 1
ATOM 1407 N N . CYS A 1 177 ? -2.432 0.378 15.052 1.00 93.88 177 CYS A N 1
ATOM 1408 C CA . CYS A 1 177 ? -1.620 -0.835 14.930 1.00 93.88 177 CYS A CA 1
ATOM 1409 C C . CYS A 1 177 ? -0.132 -0.489 14.779 1.00 93.88 177 CYS A C 1
ATOM 1411 O O . CYS A 1 177 ? 0.710 -1.012 15.511 1.00 93.88 177 CYS A O 1
ATOM 1413 N N . LEU A 1 178 ? 0.177 0.454 13.891 1.00 92.38 178 LEU A N 1
ATOM 1414 C CA . LEU A 1 178 ? 1.526 0.937 13.638 1.00 92.38 178 LEU A CA 1
ATOM 1415 C C . LEU A 1 178 ? 2.163 1.565 14.884 1.00 92.38 178 LEU A C 1
ATOM 1417 O O . LEU A 1 178 ? 3.274 1.195 15.262 1.00 92.38 178 LEU A O 1
ATOM 1421 N N . LEU A 1 179 ? 1.444 2.442 15.587 1.00 92.00 179 LEU A N 1
ATOM 1422 C CA . LEU A 1 179 ? 1.935 3.037 16.827 1.00 92.00 179 LEU A CA 1
ATOM 1423 C C . LEU A 1 179 ? 2.201 1.965 17.892 1.00 92.00 179 LEU A C 1
ATOM 1425 O O . LEU A 1 179 ? 3.229 2.013 18.556 1.00 92.00 179 LEU A O 1
ATOM 1429 N N . ARG A 1 180 ? 1.326 0.959 18.024 1.00 90.88 180 ARG A N 1
ATOM 1430 C CA . ARG A 1 180 ? 1.499 -0.154 18.976 1.00 90.88 180 ARG A CA 1
ATOM 1431 C C . ARG A 1 180 ? 2.737 -1.007 18.701 1.00 90.88 180 ARG A C 1
ATOM 1433 O O . ARG A 1 180 ? 3.222 -1.705 19.602 1.00 90.88 180 ARG A O 1
ATOM 1440 N N . TRP A 1 181 ? 3.202 -1.022 17.458 1.00 87.94 181 TRP A N 1
ATOM 1441 C CA . TRP A 1 181 ? 4.434 -1.690 17.058 1.00 87.94 181 TRP A CA 1
ATOM 1442 C C . TRP A 1 181 ? 5.678 -0.912 17.474 1.00 87.94 181 TRP A C 1
ATOM 1444 O O . TRP A 1 181 ? 6.624 -1.525 17.969 1.00 87.94 181 TRP A O 1
ATOM 1454 N N . ILE A 1 182 ? 5.634 0.411 17.335 1.00 88.12 182 ILE A N 1
ATOM 1455 C CA . ILE A 1 182 ? 6.721 1.330 17.692 1.00 88.12 182 ILE A CA 1
ATOM 1456 C C . ILE A 1 182 ? 6.819 1.481 19.209 1.00 88.12 182 ILE A C 1
ATOM 1458 O O . ILE A 1 182 ? 7.883 1.289 19.793 1.00 88.12 182 ILE A O 1
ATOM 1462 N N . ASP A 1 183 ? 5.694 1.767 19.857 1.00 89.50 183 ASP A N 1
ATOM 1463 C CA . ASP A 1 183 ? 5.586 1.895 21.300 1.00 89.50 183 ASP A CA 1
ATOM 1464 C C . ASP A 1 183 ? 4.786 0.724 21.870 1.00 89.50 183 ASP A C 1
ATOM 1466 O O . ASP A 1 183 ? 3.556 0.631 21.769 1.00 89.50 183 ASP A O 1
ATOM 1470 N N . ARG A 1 184 ? 5.510 -0.192 22.523 1.00 89.38 184 ARG A N 1
ATOM 1471 C CA . ARG A 1 184 ? 4.898 -1.386 23.100 1.00 89.38 184 ARG A CA 1
ATOM 1472 C C . ARG A 1 184 ? 4.061 -1.116 24.354 1.00 89.38 184 ARG A C 1
ATOM 1474 O O . ARG A 1 184 ? 3.367 -2.037 24.792 1.00 89.38 184 ARG A O 1
ATOM 1481 N N . SER A 1 185 ? 4.128 0.091 24.915 1.00 91.50 185 SER A N 1
ATOM 1482 C CA . SER A 1 185 ? 3.352 0.512 26.084 1.00 91.50 185 SER A CA 1
ATOM 1483 C C . SER A 1 185 ? 1.932 0.964 25.735 1.00 91.50 185 SER A C 1
ATOM 1485 O O . SER A 1 185 ? 1.057 0.939 26.601 1.00 91.50 185 SER A O 1
ATOM 1487 N N . VAL A 1 186 ? 1.677 1.306 24.466 1.00 91.25 186 VAL A N 1
ATOM 1488 C CA . VAL A 1 186 ? 0.348 1.701 23.990 1.00 91.25 186 VAL A CA 1
ATOM 1489 C C . VAL A 1 186 ? -0.647 0.560 24.201 1.00 91.25 186 VAL A C 1
ATOM 1491 O O . VAL A 1 186 ? -0.406 -0.591 23.835 1.00 91.25 186 VAL A O 1
ATOM 1494 N N . VAL A 1 187 ? -1.795 0.878 24.793 1.00 91.25 187 VAL A N 1
ATOM 1495 C CA . VAL A 1 187 ? -2.907 -0.060 24.973 1.00 91.25 187 VAL A CA 1
ATOM 1496 C C . VAL A 1 187 ? -3.999 0.320 23.988 1.00 91.25 187 VAL A C 1
ATOM 1498 O O . VAL A 1 187 ? -4.494 1.443 24.011 1.00 91.25 187 VAL A O 1
ATOM 1501 N N . LEU A 1 188 ? -4.352 -0.615 23.108 1.00 92.31 188 LEU A N 1
ATOM 1502 C CA . LEU A 1 188 ? -5.421 -0.426 22.135 1.00 92.31 188 LEU A CA 1
ATOM 1503 C C . LEU A 1 188 ? -6.744 -0.895 22.737 1.00 92.31 188 LEU A C 1
ATOM 1505 O O . LEU A 1 188 ? -6.837 -2.036 23.191 1.00 92.31 188 LEU A O 1
ATOM 1509 N N . ASP A 1 189 ? -7.752 -0.028 22.702 1.00 90.69 189 ASP A N 1
ATOM 1510 C CA . ASP A 1 189 ? -9.127 -0.347 23.077 1.00 90.69 189 ASP A CA 1
ATOM 1511 C C . ASP A 1 189 ? -10.079 0.086 21.941 1.00 90.69 189 ASP A C 1
ATOM 1513 O O . ASP A 1 189 ? -10.237 1.287 21.709 1.00 90.69 189 ASP A O 1
ATOM 1517 N N . PRO A 1 190 ? -10.653 -0.858 21.169 1.00 93.50 190 PRO A N 1
ATOM 1518 C CA . PRO A 1 190 ? -10.513 -2.308 21.316 1.00 93.50 190 PRO A CA 1
ATOM 1519 C C . PRO A 1 190 ? -9.115 -2.817 20.904 1.00 93.50 190 PRO A C 1
ATOM 1521 O O . PRO A 1 190 ? -8.460 -2.205 20.051 1.00 93.50 190 PRO A O 1
ATOM 1524 N N . PRO A 1 191 ? -8.650 -3.964 21.438 1.00 95.25 191 PRO A N 1
ATOM 1525 C CA . PRO A 1 191 ? -7.392 -4.577 21.012 1.00 95.25 191 PRO A CA 1
ATOM 1526 C C . PRO A 1 191 ? -7.446 -4.996 19.538 1.00 95.25 191 PRO A C 1
ATOM 1528 O O . PRO A 1 191 ? -8.529 -5.213 18.994 1.00 95.25 191 PRO A O 1
ATOM 1531 N N . ILE A 1 192 ? -6.283 -5.118 18.886 1.00 95.00 192 ILE A N 1
ATOM 1532 C CA . ILE A 1 192 ? -6.192 -5.720 17.544 1.00 95.00 192 ILE A CA 1
ATOM 1533 C C . ILE A 1 192 ? -6.561 -7.194 17.659 1.00 95.00 192 ILE A C 1
ATOM 1535 O O . ILE A 1 192 ? -6.020 -7.928 18.488 1.00 95.00 192 ILE A O 1
ATOM 1539 N N . THR A 1 193 ? -7.511 -7.611 16.841 1.00 95.56 193 THR A N 1
ATOM 1540 C CA . THR A 1 193 ? -8.051 -8.967 16.839 1.00 95.56 193 THR A CA 1
ATOM 1541 C C . THR A 1 193 ? -7.398 -9.818 15.745 1.00 95.56 193 THR A C 1
ATOM 1543 O O . THR A 1 193 ? -6.918 -9.276 14.749 1.00 95.56 193 THR A O 1
ATOM 1546 N N . PRO A 1 194 ? -7.394 -11.161 15.868 1.00 94.88 194 PRO A N 1
ATOM 1547 C CA . PRO A 1 194 ? -6.746 -12.025 14.879 1.00 94.88 194 PRO A CA 1
ATOM 1548 C C . PRO A 1 194 ? -7.279 -11.860 13.453 1.00 94.88 194 PRO A C 1
ATOM 1550 O O . PRO A 1 194 ? -6.520 -11.994 12.504 1.00 94.88 194 PRO A O 1
ATOM 1553 N N . TRP A 1 195 ? -8.567 -11.549 13.282 1.00 94.62 195 TRP A N 1
ATOM 1554 C CA . TRP A 1 195 ? -9.137 -11.361 11.945 1.00 94.62 195 TRP A CA 1
ATOM 1555 C C . TRP A 1 195 ? -8.643 -10.082 11.262 1.00 94.62 195 TRP A C 1
ATOM 1557 O O . TRP A 1 195 ? -8.767 -9.984 10.052 1.00 94.62 195 TRP A O 1
ATOM 1567 N N . GLU A 1 196 ? -8.114 -9.107 12.008 1.00 95.62 196 GLU A N 1
ATOM 1568 C CA . GLU A 1 196 ? -7.589 -7.866 11.430 1.00 95.62 196 GLU A CA 1
ATOM 1569 C C . GLU A 1 196 ? -6.191 -8.054 10.840 1.00 95.62 196 GLU A C 1
ATOM 1571 O O . GLU A 1 196 ? -5.833 -7.320 9.930 1.00 95.62 196 GLU A O 1
ATOM 1576 N N . ILE A 1 197 ? -5.419 -9.034 11.317 1.00 93.75 197 ILE A N 1
ATOM 1577 C CA . ILE A 1 197 ? -4.028 -9.277 10.893 1.00 93.75 197 ILE A CA 1
ATOM 1578 C C . ILE A 1 197 ? -3.853 -10.524 10.017 1.00 93.75 197 ILE A C 1
ATOM 1580 O O . ILE A 1 197 ? -2.750 -10.775 9.551 1.00 93.75 197 ILE A O 1
ATOM 1584 N N . ASN A 1 198 ? -4.920 -11.294 9.798 1.00 88.19 198 ASN A N 1
ATOM 1585 C CA . ASN A 1 198 ? -4.919 -12.486 8.951 1.00 88.19 198 ASN A CA 1
ATOM 1586 C C . ASN A 1 198 ? -5.745 -12.243 7.680 1.00 88.19 198 ASN A C 1
ATOM 1588 O O . ASN A 1 198 ? -6.666 -11.418 7.684 1.00 88.19 198 ASN A O 1
ATOM 1592 N N . CYS A 1 199 ? -5.418 -12.975 6.616 1.00 78.69 199 CYS A N 1
ATOM 1593 C CA . CYS A 1 199 ? -6.189 -13.013 5.374 1.00 78.69 199 CYS A CA 1
ATOM 1594 C C . CYS A 1 199 ? -7.519 -13.776 5.550 1.00 78.69 199 CYS A C 1
ATOM 1596 O O . CYS A 1 199 ? -7.490 -14.856 6.184 1.00 78.69 199 CYS A O 1
#